Protein AF-A0A969L6M9-F1 (afdb_monomer_lite)

Secondary structure (DSSP, 8-state):
------TTS-HHHHHHHHHHHHHHHHHHHHHHHHHHHHHHHHHHHHHHHT-PPPS-SSSSS--------------THHHHHHHHHHHHHHHHHHHHHHHHHHHHHHHHHHHHHHHHHHHHHHHHHHT----TTHHHHHHHHHHHHHHHHHHHHHHHHHHHHHHHHHHHHHHHHHHHHHHHHHHHHHHHHHHHHHHHHHHHHHHHHHHHHHHHHHHHHHHHHHHHHHHHHHHHHHHHHHHHHHHHHHHHHHHHHHHHHHHHHHHHHHHHHHHHHHHHHHHHHHHHHHHHHHHHHHHHHHHHHHHHHHHHHHHHHHHHHHHHHHHHHHHHHHHHHHHHHHHHHHS----------

Foldseek 3Di:
DQDDDDPPDDPVVVVVNVVVVVVVVVVVVVVVVVVVVVVVVVVVVVVVVPDDDDPPPPPPPPDDDDDDDDDDDDDCVVVVVVVVVCVVVVVVVVVVVVVVVVVVVVVVVVVVVVVVVVVVVVCVVVVDPDDPCPVVVVVVVVVVVVVVVVVVVVVVVVVVVVVVVVVVVVVVVVVVVVVVVVVVVVVVVVVVVVVVVVVVVVVVVVVVVVVVVVVVVVVVVVVVVVVVVVVVVVVVVVVVVVVVVVVVVVVVVVVVVVVVVVVVVVVVVVVCVVVVVVVVVVVVVVVVVVVVVVVVVVVVVVVVVVVVVVVVVVVVVVVVVVVVVVVVVVVVVVVVVVVVVPVDDDDDDDDDD

Radius of gyration: 107.58 Å; chains: 1; bounding box: 180×66×330 Å

Structure (mmCIF, N/CA/C/O backbone):
data_AF-A0A969L6M9-F1
#
_entry.id   AF-A0A969L6M9-F1
#
loop_
_atom_site.group_PDB
_atom_site.id
_atom_site.type_symbol
_atom_site.label_atom_id
_atom_site.label_alt_id
_atom_site.label_comp_id
_atom_site.label_asym_id
_atom_site.label_entity_id
_atom_site.label_seq_id
_atom_site.pdbx_PDB_ins_code
_atom_site.Cartn_x
_atom_site.Cartn_y
_atom_site.Cartn_z
_atom_site.occupancy
_atom_site.B_iso_or_equiv
_atom_site.auth_seq_id
_atom_site.auth_comp_id
_atom_site.auth_asym_id
_atom_site.auth_atom_id
_atom_site.pdbx_PDB_model_num
ATOM 1 N N . MET A 1 1 ? -23.622 28.089 49.404 1.00 39.84 1 MET A N 1
ATOM 2 C CA . MET A 1 1 ? -24.946 28.155 48.738 1.00 39.84 1 MET A CA 1
ATOM 3 C C . MET A 1 1 ? -25.119 26.809 48.071 1.00 39.84 1 MET A C 1
ATOM 5 O O . MET A 1 1 ? -24.248 26.471 47.287 1.00 39.84 1 MET A O 1
ATOM 9 N N . THR A 1 2 ? -26.137 26.013 48.392 1.00 45.59 2 THR A N 1
ATOM 10 C CA . THR A 1 2 ? -26.256 24.662 47.821 1.00 45.59 2 THR A CA 1
ATOM 11 C C . THR A 1 2 ? -26.650 24.732 46.347 1.00 45.59 2 THR A C 1
ATOM 13 O O . THR A 1 2 ? -27.796 25.023 46.005 1.00 45.59 2 THR A O 1
ATOM 16 N N . ILE A 1 3 ? -25.678 24.491 45.463 1.00 56.78 3 ILE A N 1
ATOM 17 C CA . ILE A 1 3 ? -25.895 24.446 44.016 1.00 56.78 3 ILE A CA 1
ATOM 18 C C . ILE A 1 3 ? -26.730 23.201 43.699 1.00 56.78 3 ILE A C 1
ATOM 20 O O . ILE A 1 3 ? -26.293 22.071 43.911 1.00 56.78 3 ILE A O 1
ATOM 24 N N . GLN A 1 4 ? -27.942 23.407 43.184 1.00 58.22 4 GLN A N 1
ATOM 25 C CA . GLN A 1 4 ? -28.786 22.332 42.663 1.00 58.22 4 GLN A CA 1
ATOM 26 C C . GLN A 1 4 ? -28.095 21.718 41.435 1.00 58.22 4 GLN A C 1
ATOM 28 O O . GLN A 1 4 ? -27.926 22.378 40.405 1.00 58.22 4 GLN A O 1
ATOM 33 N N . ILE A 1 5 ? -27.661 20.461 41.548 1.00 59.56 5 ILE A N 1
ATOM 34 C CA . ILE A 1 5 ? -27.018 19.746 40.443 1.00 59.56 5 ILE A CA 1
ATOM 35 C C . ILE A 1 5 ? -28.098 19.372 39.425 1.00 59.56 5 ILE A C 1
ATOM 37 O O . ILE A 1 5 ? -28.987 18.576 39.717 1.00 59.56 5 ILE A O 1
ATOM 41 N N . SER A 1 6 ? -28.006 19.935 38.221 1.00 60.25 6 SER A N 1
ATOM 42 C CA . SER A 1 6 ? -28.876 19.593 37.094 1.00 60.25 6 SER A CA 1
ATOM 43 C C . SER A 1 6 ? -28.049 19.237 35.857 1.00 60.25 6 SER A C 1
ATOM 45 O O . SER A 1 6 ? -26.853 19.529 35.785 1.00 60.25 6 SER A O 1
ATOM 47 N N . SER A 1 7 ? -28.684 18.614 34.864 1.00 58.78 7 SER A N 1
ATOM 48 C CA . SER A 1 7 ? -28.037 18.116 33.642 1.00 58.78 7 SER A CA 1
ATOM 49 C C . SER A 1 7 ? -27.435 19.194 32.728 1.00 58.78 7 SER A C 1
ATOM 51 O O . SER A 1 7 ? -26.832 18.843 31.717 1.00 58.78 7 SER A O 1
ATOM 53 N N . SER A 1 8 ? -27.592 20.486 33.044 1.00 62.00 8 SER A N 1
ATOM 54 C CA . SER A 1 8 ? -26.959 21.597 32.317 1.00 62.00 8 SER A CA 1
ATOM 55 C C . SER A 1 8 ? -25.608 22.043 32.887 1.00 62.00 8 SER A C 1
ATOM 57 O O . SER A 1 8 ? -24.936 22.856 32.255 1.00 62.00 8 SER A O 1
ATOM 59 N N . ASN A 1 9 ? -25.216 21.568 34.073 1.00 73.00 9 ASN A N 1
ATOM 60 C CA . ASN A 1 9 ? -24.027 22.069 34.764 1.00 73.00 9 ASN A CA 1
ATOM 61 C C . ASN A 1 9 ? -22.746 21.502 34.127 1.00 73.00 9 ASN A C 1
ATOM 63 O O . ASN A 1 9 ? -22.665 20.325 33.765 1.00 73.00 9 ASN A O 1
ATOM 67 N N . THR A 1 10 ? -21.719 22.335 33.988 1.00 74.31 10 THR A N 1
ATOM 68 C CA . THR A 1 10 ? -20.441 21.939 33.392 1.00 74.31 10 THR A CA 1
ATOM 69 C C . THR A 1 10 ? -19.636 21.032 34.323 1.00 74.31 10 THR A C 1
ATOM 71 O O . THR A 1 10 ? -19.747 21.074 35.548 1.00 74.31 10 THR A O 1
ATOM 74 N N . LYS A 1 11 ? -18.742 20.218 33.744 1.00 74.62 11 LYS A N 1
ATOM 75 C CA . LYS A 1 11 ? -17.915 19.255 34.495 1.00 74.62 11 LYS A CA 1
ATOM 76 C C . LYS A 1 11 ? -17.079 19.898 35.618 1.00 74.62 11 LYS A C 1
ATOM 78 O O . LYS A 1 11 ? -16.752 19.207 36.575 1.00 74.62 11 LYS A O 1
ATOM 83 N N . LYS A 1 12 ? -16.738 21.190 35.514 1.00 76.31 12 LYS A N 1
ATOM 84 C CA . LYS A 1 12 ? -16.042 21.930 36.581 1.00 76.31 12 LYS A CA 1
ATOM 85 C C . LYS A 1 12 ? -16.955 22.193 37.779 1.00 76.31 12 LYS A C 1
ATOM 87 O O . LYS A 1 12 ? -16.590 21.836 38.888 1.00 76.31 12 LYS A O 1
ATOM 92 N N . GLU A 1 13 ? -18.160 22.704 37.538 1.00 73.88 13 GLU A N 1
ATOM 93 C CA . GLU A 1 13 ? -19.155 23.001 38.580 1.00 73.88 13 GLU A CA 1
ATOM 94 C C . GLU A 1 13 ? -19.590 21.730 39.332 1.00 73.88 13 GLU A C 1
ATOM 96 O O . GLU A 1 13 ? -19.805 21.763 40.539 1.00 73.88 13 GLU A O 1
ATOM 101 N N . ILE A 1 14 ? -19.659 20.583 38.641 1.00 76.31 14 ILE A N 1
ATOM 102 C CA . ILE A 1 14 ? -19.947 19.279 39.266 1.00 76.31 14 ILE A CA 1
ATOM 103 C C . ILE A 1 14 ? -18.798 18.820 40.183 1.00 76.31 14 ILE A C 1
ATOM 105 O O . ILE A 1 14 ? -19.060 18.261 41.246 1.00 76.31 14 ILE A O 1
ATOM 109 N N . LEU A 1 15 ? -17.537 19.054 39.798 1.00 77.88 15 LEU A N 1
ATOM 110 C CA . LEU A 1 15 ? -16.375 18.716 40.630 1.00 77.88 15 LEU A CA 1
ATOM 111 C C . LEU A 1 15 ? -16.252 19.654 41.837 1.00 77.88 15 LEU A C 1
ATOM 113 O O . LEU A 1 15 ? -16.042 19.183 42.947 1.00 77.88 15 LEU A O 1
ATOM 117 N N . GLU A 1 16 ? -16.469 20.957 41.654 1.00 82.25 16 GLU A N 1
ATOM 118 C CA . GLU A 1 16 ? -16.459 21.933 42.753 1.00 82.25 16 GLU A CA 1
ATOM 119 C C . GLU A 1 16 ? -17.571 21.645 43.780 1.00 82.25 16 GLU A C 1
ATOM 121 O O . GLU A 1 16 ? -17.316 21.679 44.985 1.00 82.25 16 GLU A O 1
ATOM 126 N N . ALA A 1 17 ? -18.771 21.259 43.326 1.00 78.94 17 ALA A N 1
ATOM 127 C CA . ALA A 1 17 ? -19.858 20.824 44.206 1.00 78.94 17 ALA A CA 1
ATOM 128 C C . ALA A 1 17 ? -19.560 19.492 44.926 1.00 78.94 17 ALA A C 1
ATOM 130 O O . ALA A 1 17 ? -19.973 19.309 46.072 1.00 78.94 17 ALA A O 1
ATOM 131 N N . PHE A 1 18 ? -18.832 18.567 44.288 1.00 78.88 18 PHE A N 1
ATOM 132 C CA . PHE A 1 18 ? -18.379 17.325 44.925 1.00 78.88 18 PHE A CA 1
ATOM 133 C C . PHE A 1 18 ? -17.336 17.604 46.020 1.00 78.88 18 PHE A C 1
ATOM 135 O O . PHE A 1 18 ? -17.478 17.107 47.136 1.00 78.88 18 PHE A O 1
ATOM 142 N N . ASP A 1 19 ? -16.352 18.462 45.743 1.00 84.19 19 ASP A N 1
ATOM 143 C CA . ASP A 1 19 ? -15.326 18.875 46.708 1.00 84.19 19 ASP A CA 1
ATOM 144 C C . ASP A 1 19 ? -15.918 19.659 47.899 1.00 84.19 19 ASP A C 1
ATOM 146 O O . ASP A 1 19 ? -15.385 19.601 49.012 1.00 84.19 19 ASP A O 1
ATOM 150 N N . GLU A 1 20 ? -17.000 20.423 47.694 1.00 85.3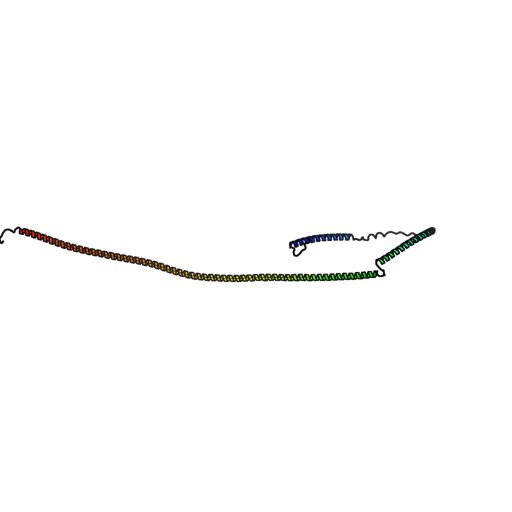8 20 GLU A N 1
ATOM 151 C CA . GLU A 1 20 ? -17.741 21.097 48.774 1.00 85.38 20 GLU A CA 1
ATOM 152 C C . GLU A 1 20 ? -18.532 20.083 49.623 1.00 85.38 20 GLU A C 1
ATOM 154 O O . GLU A 1 20 ? -18.426 20.104 50.853 1.00 85.38 20 GLU A O 1
ATOM 159 N N . LEU A 1 21 ? -19.223 19.126 48.988 1.00 82.81 21 LEU A N 1
ATOM 160 C CA . LEU A 1 21 ? -19.923 18.028 49.669 1.00 82.81 21 LEU A CA 1
ATOM 161 C C . LEU A 1 21 ? -18.982 17.112 50.462 1.00 82.81 21 LEU A C 1
ATOM 163 O O . LEU A 1 21 ? -19.351 16.659 51.547 1.00 82.81 21 LEU A O 1
ATOM 167 N N . GLU A 1 22 ? -17.773 16.837 49.966 1.00 85.00 22 GLU A N 1
ATOM 168 C CA . GLU A 1 22 ? -16.793 16.026 50.693 1.00 85.00 22 GLU A CA 1
ATOM 169 C C . GLU A 1 22 ? -16.310 16.749 51.961 1.00 85.00 22 GLU A C 1
ATOM 171 O O . GLU A 1 22 ? -16.276 16.151 53.042 1.00 85.00 22 GLU A O 1
ATOM 176 N N . LYS A 1 23 ? -16.026 18.057 51.871 1.00 87.44 23 LYS A N 1
ATOM 177 C CA . LYS A 1 23 ? -15.687 18.893 53.038 1.00 87.44 23 LYS A CA 1
ATOM 178 C C . LYS A 1 23 ? -16.834 18.944 54.046 1.00 87.44 23 LYS A C 1
ATOM 180 O O . LYS A 1 23 ? -16.590 18.813 55.247 1.00 87.44 23 LYS A O 1
ATOM 185 N N . GLU A 1 24 ? -18.077 19.084 53.587 1.00 85.94 24 GLU A N 1
ATOM 186 C CA . GLU A 1 24 ? -19.250 19.061 54.465 1.00 85.94 24 GLU A CA 1
ATOM 187 C C . GLU A 1 24 ? -19.418 17.694 55.150 1.00 85.94 24 GLU A C 1
ATOM 189 O O . GLU A 1 24 ? -19.632 17.640 56.363 1.00 85.94 24 GLU A O 1
ATOM 194 N N . ASN A 1 25 ? -19.204 16.584 54.435 1.00 85.44 25 ASN A N 1
ATOM 195 C CA . ASN A 1 25 ? -19.217 15.238 55.019 1.00 85.44 25 ASN A CA 1
ATOM 196 C C . ASN A 1 25 ? -18.134 15.052 56.094 1.00 85.44 25 ASN A C 1
ATOM 198 O O . ASN A 1 25 ? -18.406 14.503 57.163 1.00 85.44 25 ASN A O 1
ATOM 202 N N . GLN A 1 26 ? -16.913 15.539 55.855 1.00 87.00 26 GLN A N 1
ATOM 203 C CA . GLN A 1 26 ? -15.825 15.492 56.839 1.00 87.00 26 GLN A CA 1
ATOM 204 C C . GLN A 1 26 ? -16.151 16.337 58.090 1.00 87.00 26 GLN A C 1
ATOM 206 O O . GLN A 1 26 ? -15.925 15.895 59.225 1.00 87.00 26 GLN A O 1
ATOM 211 N N . LEU A 1 27 ? -16.758 17.516 57.914 1.00 88.19 27 LEU A N 1
ATOM 212 C CA . LEU A 1 27 ? -17.237 18.365 59.014 1.00 88.19 27 LEU A CA 1
ATOM 213 C C . LEU A 1 27 ? -18.411 17.737 59.786 1.00 88.19 27 LEU A C 1
ATOM 215 O O . LEU A 1 27 ? -18.471 17.845 61.011 1.00 88.19 27 LEU A O 1
ATOM 219 N N . LEU A 1 28 ? -19.334 17.051 59.113 1.00 85.50 28 LEU A N 1
ATOM 220 C CA . LEU A 1 28 ? -20.417 16.315 59.769 1.00 85.50 28 LEU A CA 1
ATOM 221 C C . LEU A 1 28 ? -19.879 15.111 60.550 1.00 85.50 28 LEU A C 1
ATOM 223 O O . LEU A 1 28 ? -20.243 14.928 61.709 1.00 85.50 28 LEU A O 1
ATOM 227 N N . LYS A 1 29 ? -18.948 14.342 59.976 1.00 87.62 29 LYS A N 1
ATOM 228 C CA . LYS A 1 29 ? -18.328 13.174 60.623 1.00 87.62 29 LYS A CA 1
ATOM 229 C C . LYS A 1 29 ? -17.572 13.546 61.902 1.00 87.62 29 LYS A C 1
ATOM 231 O O . LYS A 1 29 ? -17.684 12.848 62.908 1.00 87.62 29 LYS A O 1
ATOM 236 N N . THR A 1 30 ? -16.851 14.667 61.894 1.00 88.94 30 THR A N 1
ATOM 237 C CA . THR A 1 30 ? -16.159 15.189 63.089 1.00 88.94 30 THR A CA 1
ATOM 238 C C . THR A 1 30 ? -17.130 15.701 64.159 1.00 88.94 30 THR A C 1
ATOM 240 O O . THR A 1 30 ? -16.923 15.419 65.340 1.00 88.94 30 THR A O 1
ATOM 243 N N . LYS A 1 31 ? -18.230 16.367 63.775 1.00 88.31 31 LYS A N 1
ATOM 244 C CA . LYS A 1 31 ? -19.315 16.739 64.709 1.00 88.31 31 LYS A CA 1
ATOM 245 C C . LYS A 1 31 ? -19.994 15.514 65.331 1.00 88.31 31 LYS A C 1
ATOM 247 O O . LYS A 1 31 ? -20.249 15.514 66.533 1.00 88.31 31 LYS A O 1
ATOM 252 N N . LEU A 1 32 ? -20.241 14.464 64.546 1.00 83.69 32 LEU A N 1
ATOM 253 C CA . LEU A 1 32 ? -20.882 13.228 65.007 1.00 83.69 32 LEU A CA 1
ATOM 254 C C . LEU A 1 32 ? -19.998 12.505 66.041 1.00 83.69 32 LEU A C 1
ATOM 256 O O . LEU A 1 32 ? -20.461 12.204 67.137 1.00 83.69 32 LEU A O 1
ATOM 260 N N . GLN A 1 33 ? -18.693 12.377 65.775 1.00 85.56 33 GLN A N 1
ATOM 261 C CA . GLN A 1 33 ? -17.724 11.836 66.743 1.00 85.56 33 GLN A CA 1
ATOM 262 C C . GLN A 1 33 ? -17.596 12.675 68.027 1.00 85.56 33 GLN A C 1
ATOM 264 O O . GLN A 1 33 ? -17.318 12.133 69.101 1.00 85.56 33 GLN A O 1
ATOM 269 N N . ALA A 1 34 ? -17.770 13.999 67.947 1.00 85.25 34 ALA A N 1
ATOM 270 C CA . ALA A 1 34 ? -17.803 14.856 69.131 1.00 85.25 34 ALA A CA 1
ATOM 271 C C . ALA A 1 34 ? -19.070 14.607 69.970 1.00 85.25 34 ALA A C 1
ATOM 273 O O . ALA A 1 34 ? -18.968 14.459 71.189 1.00 85.25 34 ALA A O 1
ATOM 274 N N . ALA A 1 35 ? -20.231 14.480 69.319 1.00 81.69 35 ALA A N 1
ATOM 275 C CA . ALA A 1 35 ? -21.498 14.157 69.971 1.00 81.69 35 ALA A CA 1
ATOM 276 C C . ALA A 1 35 ? -21.479 12.760 70.621 1.00 81.69 35 ALA A C 1
ATOM 278 O O . ALA A 1 35 ? -21.863 12.628 71.779 1.00 81.69 35 ALA A O 1
ATOM 279 N N . GLU A 1 36 ? -20.948 11.736 69.944 1.00 82.69 36 GLU A N 1
ATOM 280 C CA . GLU A 1 36 ? -20.776 10.383 70.504 1.00 82.69 36 GLU A CA 1
ATOM 281 C C . GLU A 1 36 ? -19.925 10.392 71.782 1.00 82.69 36 GLU A C 1
ATOM 283 O O . GLU A 1 36 ? -20.312 9.804 72.793 1.00 82.69 36 GLU A O 1
ATOM 288 N N . LYS A 1 37 ? -18.797 11.118 71.784 1.00 84.31 37 LYS A N 1
ATOM 289 C CA . LYS A 1 37 ? -17.957 11.285 72.984 1.00 84.31 37 LYS A CA 1
ATOM 290 C C . LYS A 1 37 ? -18.678 12.025 74.111 1.00 84.31 37 LYS A C 1
ATOM 292 O O . LYS A 1 37 ? -18.405 11.762 75.280 1.00 84.31 37 LYS A O 1
ATOM 297 N N . GLN A 1 38 ? -19.582 12.945 73.783 1.00 82.38 38 GLN A N 1
ATOM 298 C CA . GLN A 1 38 ? -20.375 13.683 74.765 1.00 82.38 38 GLN A CA 1
ATOM 299 C C . GLN A 1 38 ? -21.481 12.801 75.369 1.00 82.38 38 GLN A C 1
ATOM 301 O O . GLN A 1 38 ? -21.641 12.782 76.587 1.00 82.38 38 GLN A O 1
ATOM 306 N N . VAL A 1 39 ? -22.155 11.983 74.553 1.00 81.19 39 VAL A N 1
ATOM 307 C CA . VAL A 1 39 ? -23.118 10.966 75.012 1.00 81.19 39 VAL A CA 1
ATOM 308 C C . VAL A 1 39 ? -22.439 9.909 75.887 1.00 81.19 39 VAL A C 1
ATOM 310 O O . VAL A 1 39 ? -22.973 9.564 76.937 1.00 81.19 39 VAL A O 1
ATOM 313 N N . GLN A 1 40 ? -21.240 9.439 75.525 1.00 79.44 40 GLN A N 1
ATOM 314 C CA . GLN A 1 40 ? -20.480 8.492 76.354 1.00 79.44 40 GLN A CA 1
ATOM 315 C C . GLN A 1 40 ? -20.107 9.081 77.724 1.00 79.44 40 GLN A C 1
ATOM 317 O O . GLN A 1 40 ? -20.245 8.387 78.730 1.00 79.44 40 GLN A O 1
ATOM 322 N N . LYS A 1 41 ? -19.708 10.361 77.790 1.00 81.50 41 LYS A N 1
ATOM 323 C CA . LYS A 1 41 ? -19.458 11.056 79.068 1.00 81.50 41 LYS A CA 1
ATOM 324 C C . LYS A 1 41 ? -20.712 11.129 79.940 1.00 81.50 41 LYS A C 1
ATOM 326 O O . LYS A 1 41 ? -20.669 10.715 81.097 1.00 81.50 41 LYS A O 1
ATOM 331 N N . LEU A 1 42 ? -21.839 11.550 79.364 1.00 76.56 42 LEU A N 1
ATOM 332 C CA . LEU A 1 42 ? -23.121 11.605 80.072 1.00 76.56 42 LEU A CA 1
ATOM 333 C C . LEU A 1 42 ? -23.578 10.211 80.543 1.00 76.56 42 LEU A C 1
ATOM 335 O O . LEU A 1 42 ? -24.095 10.079 81.647 1.00 76.56 42 LEU A O 1
ATOM 339 N N . GLN A 1 43 ? -23.327 9.149 79.769 1.00 72.88 43 GLN A N 1
ATOM 340 C CA . GLN A 1 43 ? -23.586 7.766 80.194 1.00 72.88 43 GLN A CA 1
ATOM 341 C C . GLN A 1 43 ? -22.672 7.301 81.339 1.00 72.88 43 GLN A C 1
ATOM 343 O O . GLN A 1 43 ? -23.117 6.524 82.186 1.00 72.88 43 GLN A O 1
ATOM 348 N N . THR A 1 44 ? -21.412 7.751 81.398 1.00 71.94 44 THR A N 1
ATOM 349 C CA . THR A 1 44 ? -20.535 7.466 82.548 1.00 71.94 44 THR A CA 1
ATOM 350 C C . THR A 1 44 ? -20.942 8.240 83.802 1.00 71.94 44 THR A C 1
ATOM 352 O O . THR A 1 44 ? -20.909 7.669 84.889 1.00 71.94 44 THR A O 1
ATOM 355 N N . GLU A 1 45 ? -21.403 9.483 83.658 1.00 72.69 45 GLU A N 1
ATOM 356 C CA . GLU A 1 45 ? -21.921 10.299 84.764 1.00 72.69 45 GLU A CA 1
ATOM 357 C C . GLU A 1 45 ? -23.243 9.725 85.311 1.00 72.69 45 GLU A C 1
ATOM 359 O O . GLU A 1 45 ? -23.384 9.557 86.523 1.00 72.69 45 GLU A O 1
ATOM 364 N N . LEU A 1 46 ? -24.169 9.291 84.440 1.00 63.94 46 LEU A N 1
ATOM 365 C CA . LEU A 1 46 ? -25.420 8.643 84.867 1.00 63.94 46 LEU A CA 1
ATOM 366 C C . LEU A 1 46 ? -25.172 7.350 85.662 1.00 63.94 46 LEU A C 1
ATOM 368 O O . LEU A 1 46 ? -25.864 7.085 86.643 1.00 63.94 46 LEU A O 1
ATOM 372 N N . LYS A 1 47 ? -24.162 6.559 85.271 1.00 63.72 47 LYS A N 1
ATOM 373 C CA . LYS A 1 47 ? -23.775 5.327 85.982 1.00 63.72 47 LYS A CA 1
ATOM 374 C C . LYS A 1 47 ? -23.142 5.585 87.351 1.00 63.72 47 LYS A C 1
ATOM 376 O O . LYS A 1 47 ? -23.209 4.705 88.203 1.00 63.72 47 LYS A O 1
ATOM 381 N N . GLN A 1 48 ? -22.555 6.761 87.578 1.00 59.59 48 GLN A N 1
ATOM 382 C CA . GLN A 1 48 ? -22.061 7.166 88.900 1.00 59.59 48 GLN A CA 1
ATOM 383 C C . GLN A 1 48 ? -23.178 7.747 89.784 1.00 59.59 48 GLN A C 1
ATOM 385 O O . GLN A 1 48 ? -23.126 7.595 91.000 1.00 59.59 48 GLN A O 1
ATOM 390 N N . ALA A 1 49 ? -24.223 8.333 89.190 1.00 56.78 49 ALA A N 1
ATOM 391 C CA . ALA A 1 49 ? -25.389 8.855 89.909 1.00 56.78 49 ALA A CA 1
ATOM 392 C C . ALA A 1 49 ? -26.457 7.793 90.271 1.00 56.78 49 ALA A C 1
ATOM 394 O O . ALA A 1 49 ? -27.407 8.107 90.984 1.00 56.78 49 ALA A O 1
ATOM 395 N N . GLN A 1 50 ? -26.325 6.549 89.791 1.00 48.25 50 GLN A N 1
ATOM 396 C CA . GLN A 1 50 ? -27.291 5.455 90.001 1.00 48.25 50 GLN A CA 1
ATOM 397 C C . GLN A 1 50 ? -26.739 4.288 90.845 1.00 48.25 50 GLN A C 1
ATOM 399 O O . GLN A 1 50 ? -27.088 3.130 90.618 1.00 48.25 50 GLN A O 1
ATOM 404 N N . GLN A 1 51 ? -25.907 4.575 91.851 1.00 47.72 51 GLN A N 1
ATOM 405 C CA . GLN A 1 51 ? -25.661 3.624 92.942 1.00 47.72 51 GLN A CA 1
ATOM 406 C C . GLN A 1 51 ? -26.653 3.875 94.094 1.00 47.72 51 GLN A C 1
ATOM 408 O O . GLN A 1 51 ? -26.590 4.936 94.717 1.00 47.72 51 GLN A O 1
ATOM 413 N N . PRO A 1 52 ? -27.574 2.938 94.401 1.00 50.09 52 PRO A N 1
ATOM 414 C CA . PRO A 1 52 ? -28.393 3.029 95.605 1.00 50.09 52 PRO A CA 1
ATOM 415 C C . PRO A 1 52 ? -27.533 2.767 96.858 1.00 50.09 52 PRO A C 1
ATOM 417 O O . PRO A 1 52 ? -26.622 1.936 96.801 1.00 50.09 52 PRO A O 1
ATOM 420 N N . PRO A 1 53 ? -27.815 3.419 98.002 1.00 42.78 53 PRO A N 1
ATOM 421 C CA . PRO A 1 53 ? -27.112 3.140 99.249 1.00 42.78 53 PRO A CA 1
ATOM 422 C C . PRO A 1 53 ? -27.423 1.715 99.730 1.00 42.78 53 PRO A C 1
ATOM 424 O O . PRO A 1 53 ? -28.576 1.370 99.991 1.00 42.78 53 PRO A O 1
ATOM 427 N N . THR A 1 54 ? -26.392 0.878 99.846 1.00 41.78 54 THR A N 1
ATOM 428 C CA . THR A 1 54 ? -26.508 -0.496 100.349 1.00 41.78 54 THR A CA 1
ATOM 429 C C . THR A 1 54 ? -26.754 -0.545 101.858 1.00 41.78 54 THR A C 1
ATOM 431 O O . THR A 1 54 ? -26.309 0.310 102.623 1.00 41.78 54 THR A O 1
ATOM 434 N N . ALA A 1 55 ? -27.491 -1.569 102.288 1.00 46.56 55 ALA A N 1
ATOM 435 C CA . ALA A 1 55 ? -28.036 -1.692 103.636 1.00 46.56 55 ALA A CA 1
ATOM 436 C C . ALA A 1 55 ? -27.004 -2.160 104.686 1.00 46.56 55 ALA A C 1
ATOM 438 O O . ALA A 1 55 ? -27.082 -3.280 105.179 1.00 46.56 55 ALA A O 1
ATOM 439 N N . GLU A 1 56 ? -26.084 -1.276 105.079 1.00 49.25 56 GLU A N 1
ATOM 440 C CA . GLU A 1 56 ? -25.145 -1.490 106.204 1.00 49.25 56 GLU A CA 1
ATOM 441 C C . GLU A 1 56 ? -25.361 -0.505 107.376 1.00 49.25 56 GLU A C 1
ATOM 443 O O . GLU A 1 56 ? -24.522 -0.371 108.260 1.00 49.25 56 GLU A O 1
ATOM 448 N N . ALA A 1 57 ? -26.520 0.168 107.426 1.00 40.94 57 ALA A N 1
ATOM 449 C CA . ALA A 1 57 ? -26.851 1.183 108.441 1.00 40.94 57 ALA A CA 1
ATOM 450 C C . ALA A 1 57 ? -28.008 0.805 109.398 1.00 40.94 57 ALA A C 1
ATOM 452 O O . ALA A 1 57 ? -28.466 1.648 110.166 1.00 40.94 57 ALA A O 1
ATOM 453 N N . LEU A 1 58 ? -28.500 -0.442 109.365 1.00 41.78 58 LEU A N 1
ATOM 454 C CA . LEU A 1 58 ? -29.648 -0.904 110.176 1.00 41.78 58 LEU A CA 1
ATOM 455 C C . LEU A 1 58 ? -29.372 -2.156 111.035 1.00 41.78 58 LEU A C 1
ATOM 457 O O . LEU A 1 58 ? -30.287 -2.678 111.662 1.00 41.78 58 LEU A O 1
ATOM 461 N N . ALA A 1 59 ? -28.116 -2.607 111.117 1.00 39.34 59 ALA A N 1
ATOM 462 C CA . ALA A 1 59 ? -27.702 -3.783 111.897 1.00 39.34 59 ALA A CA 1
ATOM 463 C C . ALA A 1 59 ? -26.862 -3.442 113.153 1.00 39.34 59 ALA A C 1
ATOM 465 O O . ALA A 1 59 ? -26.213 -4.315 113.717 1.00 39.34 59 ALA A O 1
ATOM 466 N N . ALA A 1 60 ? -26.855 -2.175 113.590 1.00 42.12 60 ALA A N 1
ATOM 467 C CA . ALA A 1 60 ? -25.966 -1.664 114.646 1.00 42.12 60 ALA A CA 1
ATOM 468 C C . ALA A 1 60 ? -26.706 -1.022 115.845 1.00 42.12 60 ALA A C 1
ATOM 470 O O . ALA A 1 60 ? -26.158 -0.147 116.511 1.00 42.12 60 ALA A O 1
ATOM 471 N N . LEU A 1 61 ? -27.965 -1.409 116.103 1.00 41.88 61 LEU A N 1
ATOM 472 C CA . LEU A 1 61 ? -28.833 -0.768 117.112 1.00 41.88 61 LEU A CA 1
ATOM 473 C C . LEU A 1 61 ? -29.657 -1.739 117.990 1.00 41.88 61 LEU A C 1
ATOM 475 O O . LEU A 1 61 ? -30.591 -1.301 118.657 1.00 41.88 61 LEU A O 1
ATOM 479 N N . SER A 1 62 ? -29.340 -3.040 118.019 1.00 37.00 62 SER A N 1
ATOM 480 C CA . SER A 1 62 ? -30.165 -4.050 118.716 1.00 37.00 62 SER A CA 1
ATOM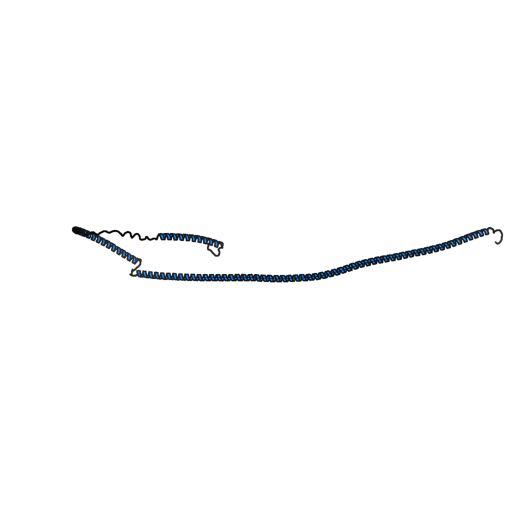 481 C C . SER A 1 62 ? -29.421 -4.979 119.686 1.00 37.00 62 SER A C 1
ATOM 483 O O . SER A 1 62 ? -29.839 -6.119 119.865 1.00 37.00 62 SER A O 1
ATOM 485 N N . GLU A 1 63 ? -28.372 -4.500 120.359 1.00 35.81 63 GLU A N 1
ATOM 486 C CA . GLU A 1 63 ? -27.856 -5.133 121.585 1.00 35.81 63 GLU A CA 1
ATOM 487 C C . GLU A 1 63 ? -27.746 -4.092 122.708 1.00 35.81 63 GLU A C 1
ATOM 489 O O . GLU A 1 63 ? -26.757 -3.377 122.846 1.00 35.81 63 GLU A O 1
ATOM 494 N N . GLY A 1 64 ? -28.814 -3.991 123.504 1.00 35.03 64 GLY A N 1
ATOM 495 C CA . GLY A 1 64 ? -28.895 -3.161 124.703 1.00 35.03 64 GLY A CA 1
ATOM 496 C C . GLY A 1 64 ? -29.473 -3.981 125.853 1.00 35.03 64 GLY A C 1
ATOM 497 O O . GLY A 1 64 ? -30.602 -4.462 125.770 1.00 35.03 64 GLY A O 1
ATOM 498 N N . GLN A 1 65 ? -28.678 -4.174 126.904 1.00 34.53 65 GLN A N 1
ATOM 499 C CA . GLN A 1 65 ? -29.003 -5.035 128.044 1.00 34.53 65 GLN A CA 1
ATOM 500 C C . GLN A 1 65 ? -30.222 -4.511 128.823 1.00 34.53 65 GLN A C 1
ATOM 502 O O . GLN A 1 65 ? -30.372 -3.304 129.015 1.00 34.53 65 GLN A O 1
ATOM 507 N N . ARG A 1 66 ? -31.066 -5.420 129.327 1.00 31.94 66 ARG A N 1
ATOM 508 C CA . ARG A 1 66 ? -32.232 -5.088 130.160 1.00 31.94 66 ARG A CA 1
ATOM 509 C C . ARG A 1 66 ? -32.152 -5.850 131.493 1.00 31.94 66 ARG A C 1
ATOM 511 O O . ARG A 1 66 ? -32.259 -7.073 131.452 1.00 31.94 66 ARG A O 1
ATOM 518 N N . PRO A 1 67 ? -31.931 -5.171 132.634 1.00 41.62 67 PRO A N 1
ATOM 519 C CA . PRO A 1 67 ? -31.816 -5.831 133.931 1.00 41.62 67 PRO A CA 1
ATOM 520 C C . PRO A 1 67 ? -33.159 -5.949 134.674 1.00 41.62 67 PRO A C 1
ATOM 522 O O . PRO A 1 67 ? -33.935 -4.997 134.715 1.00 41.62 67 PRO A O 1
ATOM 525 N N . ASP A 1 68 ? -33.344 -7.138 135.248 1.00 33.38 68 ASP A N 1
ATOM 526 C CA . ASP A 1 68 ? -33.872 -7.504 136.573 1.00 33.38 68 ASP A CA 1
ATOM 527 C C . ASP A 1 68 ? -35.224 -6.997 137.125 1.00 33.38 68 ASP A C 1
ATOM 529 O O . ASP A 1 68 ? -35.570 -5.816 137.136 1.00 33.38 68 ASP A O 1
ATOM 533 N N . ASP A 1 69 ? -35.941 -7.970 137.700 1.00 39.34 69 ASP A N 1
ATOM 534 C CA . ASP A 1 69 ? -37.153 -7.851 138.516 1.00 39.34 69 ASP A CA 1
ATOM 535 C C . ASP A 1 69 ? -36.935 -7.102 139.845 1.00 39.34 69 ASP A C 1
ATOM 537 O O . ASP A 1 69 ? -35.875 -7.215 140.460 1.00 39.34 69 ASP A O 1
ATOM 541 N N . LEU A 1 70 ? -37.992 -6.469 140.381 1.00 38.16 70 LEU A N 1
ATOM 542 C CA . LEU A 1 70 ? -38.130 -6.165 141.818 1.00 38.16 70 LEU A CA 1
ATOM 543 C C . LEU A 1 70 ? -39.614 -6.218 142.294 1.00 38.16 70 LEU A C 1
ATOM 545 O O . LEU A 1 70 ? -40.520 -6.098 141.467 1.00 38.16 70 LEU A O 1
ATOM 549 N N . PRO A 1 71 ? -39.878 -6.456 143.603 1.00 47.53 71 PRO A N 1
ATOM 550 C CA . PRO A 1 71 ? -41.107 -7.105 144.107 1.00 47.53 71 PRO A CA 1
ATOM 551 C C . PRO A 1 71 ? -42.162 -6.142 144.743 1.00 47.53 71 PRO A C 1
ATOM 553 O O . PRO A 1 71 ? -41.933 -4.933 144.773 1.00 47.53 71 PRO A O 1
ATOM 556 N N . PRO A 1 72 ? -43.341 -6.634 145.215 1.00 47.06 72 PRO A N 1
ATOM 557 C CA . PRO A 1 72 ? -44.532 -5.799 145.471 1.00 47.06 72 PRO A CA 1
ATOM 558 C C . PRO A 1 72 ? -44.667 -5.182 146.888 1.00 47.06 72 PRO A C 1
ATOM 560 O O . PRO A 1 72 ? -43.816 -5.353 147.756 1.00 47.06 72 PRO A O 1
ATOM 563 N N . VAL A 1 73 ? -45.759 -4.424 147.083 1.00 46.78 73 VAL A N 1
ATOM 564 C CA . VAL A 1 73 ? -45.934 -3.308 148.044 1.00 46.78 73 VAL A CA 1
ATOM 565 C C . VAL A 1 73 ? -46.968 -3.594 149.152 1.00 46.78 73 VAL A C 1
ATOM 567 O O . VAL A 1 73 ? -47.983 -4.234 148.888 1.00 46.78 73 VAL A O 1
ATOM 570 N N . GLU A 1 74 ? -46.794 -2.995 150.339 1.00 46.81 74 GLU A N 1
ATOM 571 C CA . GLU A 1 74 ? -47.845 -2.814 151.363 1.00 46.81 74 GLU A CA 1
ATOM 572 C C . GLU A 1 74 ? -47.980 -1.332 151.787 1.00 46.81 74 GLU A C 1
ATOM 574 O O . GLU A 1 74 ? -46.968 -0.670 151.994 1.00 46.81 74 GLU A O 1
ATOM 579 N N . HIS A 1 75 ? -49.220 -0.821 151.914 1.00 56.53 75 HIS A N 1
ATOM 580 C CA . HIS A 1 75 ? -49.740 0.036 153.012 1.00 56.53 75 HIS A CA 1
ATOM 581 C C . HIS A 1 75 ? -51.086 0.710 152.648 1.00 56.53 75 HIS A C 1
ATOM 583 O O . HIS A 1 75 ? -51.239 1.349 151.607 1.00 56.53 75 HIS A O 1
ATOM 589 N N . LEU A 1 76 ? -52.075 0.589 153.543 1.00 55.28 76 LEU A N 1
ATOM 590 C CA . LEU A 1 76 ? -53.495 0.862 153.269 1.00 55.28 76 LEU A CA 1
ATOM 591 C C . LEU A 1 76 ? -53.877 2.357 153.206 1.00 55.28 76 LEU A C 1
ATOM 593 O O . LEU A 1 76 ? -54.784 2.721 152.463 1.00 55.28 76 LEU A O 1
ATOM 597 N N . ASP A 1 77 ? -53.183 3.246 153.922 1.00 58.44 77 ASP A N 1
ATOM 598 C CA . ASP A 1 77 ? -53.544 4.677 153.965 1.00 58.44 77 ASP A CA 1
ATOM 599 C C . ASP A 1 77 ? -53.286 5.406 152.636 1.00 58.44 77 ASP A C 1
ATOM 601 O O . ASP A 1 77 ? -54.002 6.347 152.276 1.00 58.44 77 ASP A O 1
ATOM 605 N N . GLN A 1 78 ? -52.325 4.917 151.841 1.00 58.78 78 GLN A N 1
ATOM 606 C CA . GLN A 1 78 ? -52.152 5.370 150.460 1.00 58.78 78 GLN A CA 1
ATOM 607 C C . GLN A 1 78 ? -53.381 5.038 149.605 1.00 58.78 78 GLN A C 1
ATOM 609 O O . GLN A 1 78 ? -53.720 5.817 148.717 1.00 58.78 78 GLN A O 1
ATOM 614 N N . VAL A 1 79 ? -54.093 3.939 149.883 1.00 60.16 79 VAL A N 1
ATOM 615 C CA . VAL A 1 79 ? -55.296 3.540 149.132 1.00 60.16 79 VAL A CA 1
ATOM 616 C C . VAL A 1 79 ? -56.427 4.549 149.337 1.00 60.16 79 VAL A C 1
ATOM 618 O O . VAL A 1 79 ? -57.100 4.906 148.379 1.00 60.16 79 VAL A O 1
ATOM 621 N N . ILE A 1 80 ? -56.604 5.093 150.545 1.00 64.31 80 ILE A N 1
ATOM 622 C CA . ILE A 1 80 ? -57.676 6.067 150.824 1.00 64.31 80 ILE A CA 1
ATOM 623 C C . ILE A 1 80 ? -57.352 7.443 150.218 1.00 64.31 80 ILE A C 1
ATOM 625 O O . ILE A 1 80 ? -58.215 8.060 149.587 1.00 64.31 80 ILE A O 1
ATOM 629 N N . PHE A 1 81 ? -56.105 7.913 150.344 1.00 65.94 81 PHE A N 1
ATOM 630 C CA . PHE A 1 81 ? -55.690 9.174 149.718 1.00 65.94 81 PHE A CA 1
ATOM 631 C C . PHE A 1 81 ? -55.709 9.084 148.185 1.00 65.94 81 PHE A C 1
ATOM 633 O O . PHE A 1 81 ? -56.203 9.998 147.521 1.00 65.94 81 PHE A O 1
ATOM 640 N N . THR A 1 82 ? -55.241 7.966 147.614 1.00 61.44 82 THR A N 1
ATOM 641 C CA . THR A 1 82 ? -55.370 7.722 146.171 1.00 61.44 82 THR A CA 1
ATOM 642 C C . THR A 1 82 ? -56.830 7.634 145.755 1.00 61.44 82 THR A C 1
ATOM 644 O O . THR A 1 82 ? -57.148 8.213 144.729 1.00 61.44 82 THR A O 1
ATOM 647 N N . PHE A 1 83 ? -57.745 7.053 146.540 1.00 66.44 83 PHE A N 1
ATOM 648 C CA . PHE A 1 83 ? -59.169 7.014 146.181 1.00 66.44 83 PHE A CA 1
ATOM 649 C C . PHE A 1 83 ? -59.793 8.413 146.046 1.00 66.44 83 PHE A C 1
ATOM 651 O O . PHE A 1 83 ? -60.494 8.671 145.073 1.00 66.44 83 PHE A O 1
ATOM 658 N N . GLN A 1 84 ? -59.493 9.357 146.948 1.00 66.88 84 GLN A N 1
ATOM 659 C CA . GLN A 1 84 ? -59.994 10.740 146.839 1.00 66.88 84 GLN A CA 1
ATOM 660 C C . GLN A 1 84 ? -59.299 11.556 145.733 1.00 66.88 84 GLN A C 1
ATOM 662 O O . GLN A 1 84 ? -59.935 12.389 145.079 1.00 66.88 84 GLN A O 1
ATOM 667 N N . MET A 1 85 ? -58.006 11.310 145.489 1.00 65.50 85 MET A N 1
ATOM 668 C CA . MET A 1 85 ? -57.295 11.830 144.311 1.00 65.50 85 MET A CA 1
ATOM 669 C C . MET A 1 85 ? -57.896 11.283 143.012 1.00 65.50 85 MET A C 1
ATOM 671 O O . MET A 1 85 ? -58.076 12.038 142.059 1.00 65.50 85 MET A O 1
ATOM 675 N N . ILE A 1 86 ? -58.249 9.996 142.987 1.00 66.31 86 ILE A N 1
ATOM 676 C CA . ILE A 1 86 ? -58.906 9.324 141.869 1.00 66.31 86 ILE A CA 1
ATOM 677 C C . ILE A 1 86 ? -60.310 9.884 141.690 1.00 66.31 86 ILE A C 1
ATOM 679 O O . ILE A 1 86 ? -60.639 10.214 140.571 1.00 66.31 86 ILE A O 1
ATOM 683 N N . GLU A 1 87 ? -61.125 10.092 142.722 1.00 67.88 87 GLU A N 1
ATOM 684 C CA . GLU A 1 87 ? -62.493 10.603 142.543 1.00 67.88 87 GLU A CA 1
ATOM 685 C C . GLU A 1 87 ? -62.516 12.024 141.940 1.00 67.88 87 GLU A C 1
ATOM 687 O O . GLU A 1 87 ? -63.256 12.305 140.989 1.00 67.88 87 GLU A O 1
ATOM 692 N N . LYS A 1 88 ? -61.630 12.916 142.410 1.00 70.56 88 LYS A N 1
ATOM 693 C CA . LYS A 1 88 ? -61.462 14.264 141.833 1.00 70.56 88 LYS A CA 1
ATOM 694 C C . LYS A 1 88 ? -60.791 14.230 140.458 1.00 70.56 88 LYS A C 1
ATOM 696 O O . LYS A 1 88 ? -61.219 14.943 139.550 1.00 70.56 88 LYS A O 1
ATOM 701 N N . GLY A 1 89 ? -59.770 13.392 140.291 1.00 68.94 89 GLY A N 1
ATOM 702 C CA . GLY A 1 89 ? -59.066 13.180 139.027 1.00 68.94 89 GLY A CA 1
ATOM 703 C C . GLY A 1 89 ? -59.963 12.569 137.951 1.00 68.94 89 GLY A C 1
ATOM 704 O O . GLY A 1 89 ? -59.911 13.003 136.809 1.00 68.94 89 GLY A O 1
ATOM 705 N N . LEU A 1 90 ? -60.846 11.645 138.328 1.00 66.88 90 LEU A N 1
ATOM 706 C CA . LEU A 1 90 ? -61.858 11.000 137.497 1.00 66.88 90 LEU A CA 1
ATOM 707 C C . LEU A 1 90 ? -62.957 11.997 137.137 1.00 66.88 90 LEU A C 1
ATOM 709 O O . LEU A 1 90 ? -63.311 12.086 135.973 1.00 66.88 90 LEU A O 1
ATOM 713 N N . SER A 1 91 ? -63.442 12.813 138.078 1.00 68.94 91 SER A N 1
ATOM 714 C CA . SER A 1 91 ? -64.421 13.875 137.781 1.00 68.94 91 SER A CA 1
ATOM 715 C C . SER A 1 91 ? -63.875 14.900 136.776 1.00 68.94 91 SER A C 1
ATOM 717 O O . SER A 1 91 ? -64.570 15.308 135.838 1.00 68.94 91 SER A O 1
ATOM 719 N N . LYS A 1 92 ? -62.599 15.283 136.927 1.00 74.44 92 LYS A N 1
ATOM 720 C CA . LYS A 1 92 ? -61.908 16.150 135.967 1.00 74.44 92 LYS A CA 1
ATOM 721 C C . LYS A 1 92 ? -61.663 15.439 134.633 1.00 74.44 92 LYS A C 1
ATOM 723 O O . LYS A 1 92 ? -61.967 16.009 133.592 1.00 74.44 92 LYS A O 1
ATOM 728 N N . ALA A 1 93 ? -61.189 14.194 134.651 1.00 69.19 93 ALA A N 1
ATOM 729 C CA . ALA A 1 93 ? -60.937 13.402 133.450 1.00 69.19 93 ALA A CA 1
ATOM 730 C C . ALA A 1 93 ? -62.224 13.093 132.675 1.00 69.19 93 ALA A C 1
ATOM 732 O O . ALA A 1 93 ? -62.208 13.170 131.458 1.00 69.19 93 ALA A O 1
ATOM 733 N N . ILE A 1 94 ? -63.350 12.823 133.341 1.00 73.75 94 ILE A N 1
ATOM 734 C CA . ILE A 1 94 ? -64.672 12.661 132.717 1.00 73.75 94 ILE A CA 1
ATOM 735 C C . ILE A 1 94 ? -65.104 13.968 132.046 1.00 73.75 94 ILE A C 1
ATOM 737 O O . ILE A 1 94 ? -65.633 13.929 130.939 1.00 73.75 94 ILE A O 1
ATOM 741 N N . SER A 1 95 ? -64.841 15.122 132.666 1.00 74.94 95 SER A N 1
ATOM 742 C CA . SER A 1 95 ? -65.157 16.426 132.068 1.00 74.94 95 SER A CA 1
ATOM 743 C C . SER A 1 95 ? -64.267 16.721 130.852 1.00 74.94 95 SER A C 1
ATOM 745 O O . SER A 1 95 ? -64.784 17.038 129.785 1.00 74.94 95 SER A O 1
ATOM 747 N N . GLU A 1 96 ? -62.948 16.521 130.965 1.00 77.44 96 GLU A N 1
ATOM 748 C CA . GLU A 1 96 ? -61.994 16.665 129.852 1.00 77.44 96 GLU A CA 1
ATOM 749 C C . GLU A 1 96 ? -62.248 15.644 128.726 1.00 77.44 96 GLU A C 1
ATOM 751 O O . GLU A 1 96 ? -62.081 15.969 127.552 1.00 77.44 96 GLU A O 1
ATOM 756 N N . VAL A 1 97 ? -62.670 14.415 129.048 1.00 72.38 97 VAL A N 1
ATOM 757 C CA . VAL A 1 97 ? -63.070 13.390 128.069 1.00 72.38 97 VAL A CA 1
ATOM 758 C C . VAL A 1 97 ? -64.399 13.755 127.418 1.00 72.38 97 VAL A C 1
ATOM 760 O O . VAL A 1 97 ? -64.512 13.596 126.212 1.00 72.38 97 VAL A O 1
ATOM 763 N N . SER A 1 98 ? -65.375 14.292 128.153 1.00 76.56 98 SER A N 1
ATOM 764 C CA . SER A 1 98 ? -66.646 14.763 127.585 1.00 76.56 98 SER A CA 1
ATOM 765 C C . SER A 1 98 ? -66.433 15.939 126.624 1.00 76.56 98 SER A C 1
ATOM 767 O O . SER A 1 98 ? -66.961 15.937 125.513 1.00 76.56 98 SER A O 1
ATOM 769 N N . GLU A 1 99 ? -65.577 16.899 126.984 1.00 80.12 99 GLU A N 1
ATOM 770 C CA . GLU A 1 99 ? -65.211 18.025 126.117 1.00 80.12 99 GLU A CA 1
ATOM 771 C C . GLU A 1 99 ? -64.399 17.567 124.890 1.00 80.12 99 GLU A C 1
ATOM 773 O O . GLU A 1 99 ? -64.667 17.998 123.763 1.00 80.12 99 GLU A O 1
ATOM 778 N N . LYS A 1 100 ? -63.468 16.615 125.060 1.00 78.00 100 LYS A N 1
ATOM 779 C CA . LYS A 1 100 ? -62.765 15.958 123.942 1.00 78.00 100 LYS A CA 1
ATOM 780 C C . LYS A 1 100 ? -63.709 15.151 123.052 1.00 78.00 100 LYS A C 1
ATOM 782 O O . LYS A 1 100 ? -63.568 15.208 121.838 1.00 78.00 100 LYS A O 1
ATOM 787 N N . LEU A 1 101 ? -64.701 14.463 123.612 1.00 78.06 101 LEU A N 1
ATOM 788 C CA . LEU A 1 101 ? -65.693 13.706 122.851 1.00 78.06 101 LEU A CA 1
ATOM 789 C C . LEU A 1 101 ? -66.622 14.648 122.077 1.00 78.06 101 LEU A C 1
ATOM 791 O O . LEU A 1 101 ? -66.912 14.391 120.916 1.00 78.06 101 LEU A O 1
ATOM 795 N N . GLN A 1 102 ? -67.039 15.774 122.664 1.00 78.75 102 GLN A N 1
ATOM 796 C CA . GLN A 1 102 ? -67.840 16.788 121.971 1.00 78.75 102 GLN A CA 1
ATOM 797 C C . GLN A 1 102 ? -67.054 17.514 120.873 1.00 78.75 102 GLN A C 1
ATOM 799 O O . GLN A 1 102 ? -67.603 17.784 119.804 1.00 78.75 102 GLN A O 1
ATOM 804 N N . THR A 1 103 ? -65.777 17.829 121.099 1.00 82.31 103 THR A N 1
ATOM 805 C CA . THR A 1 103 ? -64.919 18.434 120.066 1.00 82.31 103 THR A CA 1
ATOM 806 C C . THR A 1 103 ? -64.585 17.438 118.959 1.00 82.31 103 THR A C 1
ATOM 808 O O . THR A 1 103 ? -64.727 17.788 117.790 1.00 82.31 103 THR A O 1
ATOM 811 N N . GLN A 1 104 ? -64.265 16.181 119.282 1.00 75.94 104 GLN A N 1
ATOM 812 C CA . GLN A 1 104 ? -64.095 15.116 118.288 1.00 75.94 104 GLN A CA 1
ATOM 813 C C . GLN A 1 104 ? -65.389 14.820 117.525 1.00 75.94 104 GLN A C 1
ATOM 815 O O . GLN A 1 104 ? -65.333 14.687 116.310 1.00 75.94 104 GLN A O 1
ATOM 820 N N . ALA A 1 105 ? -66.556 14.803 118.175 1.00 77.88 105 ALA A N 1
ATOM 821 C CA . ALA A 1 105 ? -67.844 14.638 117.500 1.00 77.88 105 ALA A CA 1
ATOM 822 C C . ALA A 1 105 ? -68.146 15.804 116.543 1.00 77.88 105 ALA A C 1
ATOM 824 O O . ALA A 1 105 ? -68.617 15.570 115.433 1.00 77.88 105 ALA A O 1
ATOM 825 N N . LYS A 1 106 ? -67.821 17.051 116.919 1.00 83.19 106 LYS A N 1
ATOM 826 C CA . LYS A 1 106 ? -67.920 18.216 116.019 1.00 83.19 106 LYS A CA 1
ATOM 827 C C . LYS A 1 106 ? -66.952 18.122 114.837 1.00 83.19 106 LYS A C 1
ATOM 829 O O . LYS A 1 106 ? -67.357 18.400 113.713 1.00 83.19 106 LYS A O 1
ATOM 834 N N . ILE A 1 107 ? -65.704 17.712 115.073 1.00 81.25 107 ILE A N 1
ATOM 835 C CA . ILE A 1 107 ? -64.704 17.506 114.014 1.00 81.25 107 ILE A CA 1
ATOM 836 C C . ILE A 1 107 ? -65.152 16.378 113.076 1.00 81.25 107 ILE A C 1
ATOM 838 O O . ILE A 1 107 ? -65.107 16.554 111.867 1.00 81.25 107 ILE A O 1
ATOM 842 N N . PHE A 1 108 ? -65.649 15.261 113.607 1.00 79.75 108 PHE A N 1
ATOM 843 C CA . PHE A 1 108 ? -66.138 14.119 112.832 1.00 79.75 108 PHE A CA 1
ATOM 844 C C . PHE A 1 108 ? -67.393 14.464 112.018 1.00 79.75 108 PHE A C 1
ATOM 846 O O . PHE A 1 108 ? -67.474 14.125 110.841 1.00 79.75 108 PHE A O 1
ATOM 853 N N . ALA A 1 109 ? -68.340 15.207 112.600 1.00 81.12 109 ALA A N 1
ATOM 854 C CA . ALA A 1 109 ? -69.506 15.719 111.883 1.00 81.12 109 ALA A CA 1
ATOM 855 C C . ALA A 1 109 ? -69.105 16.673 110.744 1.00 81.12 109 ALA A C 1
ATOM 857 O O . ALA A 1 109 ? -69.611 16.546 109.633 1.00 81.12 109 ALA A O 1
ATOM 858 N N . ASN A 1 110 ? -68.154 17.582 110.990 1.00 83.25 110 ASN A N 1
ATOM 859 C CA . ASN A 1 110 ? -67.641 18.483 109.958 1.00 83.25 110 ASN A CA 1
ATOM 860 C C . ASN A 1 110 ? -66.851 17.737 108.867 1.00 83.25 110 ASN A C 1
ATOM 862 O O . ASN A 1 110 ? -66.977 18.074 107.693 1.00 83.25 110 ASN A O 1
ATOM 866 N N . LEU A 1 111 ? -66.086 16.703 109.230 1.00 80.25 111 LEU A N 1
ATOM 867 C CA . LEU A 1 111 ? -65.348 15.871 108.279 1.00 80.25 111 LEU A CA 1
ATOM 868 C C . LEU A 1 111 ? -66.300 15.066 107.383 1.00 80.25 111 LEU A C 1
ATOM 870 O O . LEU A 1 111 ? -66.078 15.003 106.179 1.00 80.25 111 LEU A O 1
ATOM 874 N N . ASN A 1 112 ? -67.378 14.506 107.944 1.00 80.00 112 ASN A N 1
ATOM 875 C CA . ASN A 1 112 ? -68.417 13.832 107.164 1.00 80.00 112 ASN A CA 1
ATOM 876 C C . ASN A 1 112 ? -69.150 14.810 106.241 1.00 80.00 112 ASN A C 1
ATOM 878 O O . ASN A 1 112 ? -69.307 14.506 105.065 1.00 80.00 112 ASN A O 1
ATOM 882 N N . GLN A 1 113 ? -69.504 16.008 106.720 1.00 84.12 113 GLN A N 1
ATOM 883 C CA . GLN A 1 113 ? -70.104 17.033 105.863 1.00 84.12 113 GLN A CA 1
ATOM 884 C C . GLN A 1 113 ? -69.178 17.396 104.688 1.00 84.12 113 GLN A C 1
ATOM 886 O O . GLN A 1 113 ? -69.619 17.383 103.544 1.00 84.12 113 GLN A O 1
ATOM 891 N N . GLN A 1 114 ? -67.884 17.638 104.936 1.00 83.75 114 GLN A N 1
ATOM 892 C CA . GLN A 1 114 ? -66.917 17.891 103.860 1.00 83.75 114 GLN A CA 1
ATOM 893 C C . GLN A 1 114 ? -66.751 16.685 102.922 1.00 83.75 114 GLN A C 1
ATOM 895 O O . GLN A 1 114 ? -66.560 16.863 101.720 1.00 83.75 114 GLN A O 1
ATOM 900 N N . MET A 1 115 ? -66.825 15.455 103.441 1.00 75.94 115 MET A N 1
ATOM 901 C CA . MET A 1 115 ? -66.769 14.236 102.632 1.00 75.94 115 MET A CA 1
ATOM 902 C C . MET A 1 115 ? -67.974 14.136 101.691 1.00 75.94 115 MET A C 1
ATOM 904 O O . MET A 1 115 ? -67.802 13.814 100.517 1.00 75.94 115 MET A O 1
ATOM 908 N N . ASP A 1 116 ? -69.175 14.440 102.179 1.00 80.69 116 ASP A N 1
ATOM 909 C CA . ASP A 1 116 ? -70.403 14.365 101.392 1.00 80.69 116 ASP A CA 1
ATOM 910 C C . ASP A 1 116 ? -70.525 15.538 100.405 1.00 80.69 116 ASP A C 1
ATOM 912 O O . ASP A 1 116 ? -70.866 15.309 99.246 1.00 80.69 116 ASP A O 1
ATOM 916 N N . GLU A 1 117 ? -70.102 16.753 100.778 1.00 83.69 117 GLU A N 1
ATOM 917 C CA . GLU A 1 117 ? -69.939 17.883 99.847 1.00 83.69 117 GLU A CA 1
ATOM 918 C C . GLU A 1 117 ? -68.931 17.558 98.729 1.00 83.69 117 GLU A C 1
ATOM 920 O O . GLU A 1 117 ? -69.150 17.902 97.565 1.00 83.69 117 GLU A O 1
ATOM 925 N N . LYS A 1 118 ? -67.833 16.850 99.038 1.00 78.38 118 LYS A N 1
ATOM 926 C CA . LYS A 1 118 ? -66.865 16.403 98.021 1.00 78.38 118 LYS A CA 1
ATOM 927 C C . LYS A 1 118 ? -67.401 15.277 97.141 1.00 78.38 118 LYS A C 1
ATOM 929 O O . LYS A 1 118 ? -67.109 15.295 95.948 1.00 78.38 118 LYS A O 1
ATOM 934 N N . LYS A 1 119 ? -68.200 14.347 97.675 1.00 75.56 119 LYS A N 1
ATOM 935 C CA . LYS A 1 119 ? -68.903 13.327 96.873 1.00 75.56 119 LYS A CA 1
ATOM 936 C C . LYS A 1 119 ? -69.931 13.961 95.937 1.00 75.56 119 LYS A C 1
ATOM 938 O O . LYS A 1 119 ? -69.928 13.631 94.757 1.00 75.56 119 LYS A O 1
ATOM 943 N N . GLN A 1 120 ? -70.750 14.896 96.425 1.00 75.19 120 GLN A N 1
ATOM 944 C CA . GLN A 1 120 ? -71.703 15.641 95.594 1.00 75.19 120 GLN A CA 1
ATOM 945 C C . GLN A 1 120 ? -70.981 16.449 94.515 1.00 75.19 120 GLN A C 1
ATOM 947 O O . GLN A 1 120 ? -71.296 16.307 93.341 1.00 75.19 120 GLN A O 1
ATOM 952 N N . SER A 1 121 ? -69.927 17.190 94.871 1.00 73.25 121 SER A N 1
ATOM 953 C CA . SER A 1 121 ? -69.123 17.920 93.886 1.00 73.25 121 SER A CA 1
ATOM 954 C C . SER A 1 121 ? -68.469 17.002 92.843 1.00 73.25 121 SER A C 1
ATOM 956 O O . SER A 1 121 ? -68.302 17.433 91.707 1.00 73.25 121 SER A O 1
ATOM 958 N N . LEU A 1 122 ? -68.097 15.763 93.187 1.00 68.00 122 LEU A N 1
ATOM 959 C CA . LEU A 1 122 ? -67.608 14.767 92.224 1.00 68.00 122 LEU A CA 1
ATOM 960 C C . LEU A 1 122 ? -68.727 14.243 91.310 1.00 68.00 122 LEU A C 1
ATOM 962 O O . LEU A 1 122 ? -68.515 14.148 90.103 1.00 68.00 122 LEU A O 1
ATOM 966 N N . ALA A 1 123 ? -69.905 13.947 91.861 1.00 66.19 123 ALA A N 1
ATOM 967 C CA . ALA A 1 123 ? -71.068 13.511 91.090 1.00 66.19 123 ALA A CA 1
ATOM 968 C C . ALA A 1 123 ? -71.538 14.597 90.102 1.00 66.19 123 ALA A C 1
ATOM 970 O O . ALA A 1 123 ? -71.724 14.310 88.920 1.00 66.19 123 ALA A O 1
ATOM 971 N N . ASP A 1 124 ? -71.634 15.851 90.559 1.00 68.56 124 ASP A N 1
ATOM 972 C CA . ASP A 1 124 ? -72.086 16.996 89.761 1.00 68.56 124 ASP A CA 1
ATOM 973 C C . ASP A 1 124 ? -71.089 17.379 88.653 1.00 68.56 124 ASP A C 1
ATOM 975 O O . ASP A 1 124 ? -71.500 17.668 87.531 1.00 68.56 124 ASP A O 1
ATOM 979 N N . ILE A 1 125 ? -69.775 17.367 88.932 1.00 65.75 125 ILE A N 1
ATOM 980 C CA . ILE A 1 125 ? -68.744 17.741 87.940 1.00 65.75 125 ILE A CA 1
ATOM 981 C C . ILE A 1 125 ? -68.669 16.734 86.786 1.00 65.75 125 ILE A C 1
ATOM 983 O O . ILE A 1 125 ? -68.424 17.134 85.649 1.00 65.75 125 ILE A O 1
ATOM 987 N N . TYR A 1 126 ? -68.867 15.444 87.065 1.00 58.00 126 TYR A N 1
ATOM 988 C CA . TYR A 1 126 ? -68.754 14.385 86.059 1.00 58.00 126 TYR A CA 1
ATOM 989 C C . TYR A 1 126 ? -70.102 13.891 85.513 1.00 58.00 126 TYR A C 1
ATOM 991 O O . TYR A 1 126 ? -70.112 13.043 84.625 1.00 58.00 126 TYR A O 1
ATOM 999 N N . GLY A 1 127 ? -71.235 14.387 86.026 1.00 59.16 127 GLY A N 1
ATOM 1000 C CA . GLY A 1 127 ? -72.565 13.866 85.682 1.00 59.16 127 GLY A CA 1
ATOM 1001 C C . GLY A 1 127 ? -72.739 12.384 86.037 1.00 59.16 127 GLY A C 1
ATOM 1002 O O . GLY A 1 127 ? -73.554 11.690 85.430 1.00 59.16 127 GLY A O 1
ATOM 1003 N N . LEU A 1 128 ? -71.941 11.884 86.985 1.00 57.66 128 LEU A N 1
ATOM 1004 C CA . LEU A 1 128 ? -71.872 10.474 87.339 1.00 57.66 128 LEU A CA 1
ATOM 1005 C C . LEU A 1 128 ? -72.931 10.150 88.390 1.00 57.66 128 LEU A C 1
ATOM 1007 O O . LEU A 1 128 ? -72.723 10.338 89.590 1.00 57.66 128 LEU A O 1
ATOM 1011 N N . ALA A 1 129 ? -74.044 9.576 87.933 1.00 55.69 129 ALA A N 1
ATOM 1012 C CA . ALA A 1 129 ? -74.806 8.663 88.770 1.00 55.69 129 ALA A CA 1
ATOM 1013 C C . ALA A 1 129 ? -73.898 7.460 89.075 1.00 55.69 129 ALA A C 1
ATOM 1015 O O . ALA A 1 129 ? -73.657 6.618 88.212 1.00 55.69 129 ALA A O 1
ATOM 1016 N N . VAL A 1 130 ? -73.326 7.424 90.281 1.00 57.69 130 VAL A N 1
ATOM 1017 C CA . VAL A 1 130 ? -72.426 6.346 90.711 1.00 57.69 130 VAL A CA 1
ATOM 1018 C C . VAL A 1 130 ? -73.259 5.108 91.050 1.00 57.69 130 VAL A C 1
ATOM 1020 O O . VAL A 1 130 ? -73.562 4.845 92.212 1.00 57.69 130 VAL A O 1
ATOM 1023 N N . GLU A 1 131 ? -73.654 4.363 90.019 1.00 58.47 131 GLU A N 1
ATOM 1024 C CA . GLU A 1 131 ? -74.108 2.980 90.169 1.00 58.47 131 GLU A CA 1
ATOM 1025 C C . GLU A 1 131 ? -72.917 2.077 90.531 1.00 58.47 131 GLU A C 1
ATOM 1027 O O . GLU A 1 131 ? -71.800 2.250 90.027 1.00 58.47 131 GLU A O 1
ATOM 1032 N N . GLU A 1 132 ? -73.147 1.098 91.411 1.00 56.91 132 GLU A N 1
ATOM 1033 C CA . GLU A 1 132 ? -72.152 0.067 91.716 1.00 56.91 132 GLU A CA 1
ATOM 1034 C C . GLU A 1 132 ? -71.814 -0.717 90.435 1.00 56.91 132 GLU A C 1
ATOM 1036 O O . GLU A 1 132 ? -72.689 -1.318 89.816 1.00 56.91 132 GLU A O 1
ATOM 1041 N N . GLY A 1 133 ? -70.538 -0.701 90.036 1.00 63.50 133 GLY A N 1
ATOM 1042 C CA . GLY A 1 133 ? -70.032 -1.402 88.848 1.00 63.50 133 GLY A CA 1
ATOM 1043 C C . GLY A 1 133 ? -69.754 -0.530 87.616 1.00 63.50 133 GLY A C 1
ATOM 1044 O O . GLY A 1 133 ? -69.106 -1.012 86.690 1.00 63.50 133 GLY A O 1
ATOM 10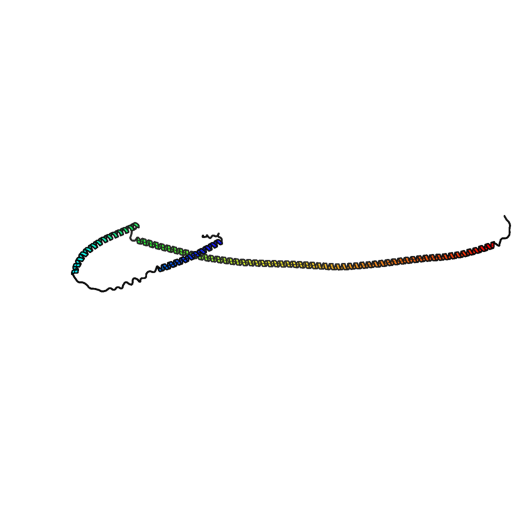45 N N . LEU A 1 134 ? -70.133 0.756 87.588 1.00 75.12 134 LEU A N 1
ATOM 1046 C CA . LEU A 1 134 ? -69.845 1.627 86.430 1.00 75.12 134 LEU A CA 1
ATOM 1047 C C . LEU A 1 134 ? -68.333 1.878 86.239 1.00 75.12 134 LEU A C 1
ATOM 1049 O O . LEU A 1 134 ? -67.847 1.983 85.113 1.00 75.12 134 LEU A O 1
ATOM 1053 N N . LEU A 1 135 ? -67.564 1.894 87.334 1.00 74.25 135 LEU A N 1
ATOM 1054 C CA . LEU A 1 135 ? -66.099 1.913 87.281 1.00 74.25 135 LEU A CA 1
ATOM 1055 C C . LEU A 1 135 ? -65.532 0.609 86.694 1.00 74.25 135 LEU A C 1
ATOM 1057 O O . LEU A 1 135 ? -64.592 0.664 85.906 1.00 74.25 135 LEU A O 1
ATOM 1061 N N . ASP A 1 136 ? -66.111 -0.545 87.035 1.00 80.94 136 ASP A N 1
ATOM 1062 C CA . ASP A 1 136 ? -65.670 -1.846 86.518 1.00 80.94 136 ASP A CA 1
ATOM 1063 C C . ASP A 1 136 ? -65.994 -1.995 85.024 1.00 80.94 136 ASP A C 1
ATOM 1065 O O . ASP A 1 136 ? -65.162 -2.495 84.271 1.00 80.94 136 ASP A O 1
ATOM 1069 N N . GLN A 1 137 ? -67.147 -1.484 84.573 1.00 82.12 137 GLN A N 1
ATOM 1070 C CA . GLN A 1 137 ? -67.496 -1.390 83.150 1.00 82.12 137 GLN A CA 1
ATOM 1071 C C . GLN A 1 137 ? -66.514 -0.499 82.383 1.00 82.12 137 GLN A C 1
ATOM 1073 O O . GLN A 1 137 ? -65.984 -0.924 81.361 1.00 82.12 137 GLN A O 1
ATOM 1078 N N . LEU A 1 138 ? -66.192 0.694 82.898 1.00 84.12 138 LEU A N 1
ATOM 1079 C CA . LEU A 1 138 ? -65.207 1.581 82.268 1.00 84.12 138 LEU A CA 1
ATOM 1080 C C . LEU A 1 138 ? -63.801 0.952 82.233 1.00 84.12 138 LEU A C 1
ATOM 1082 O O . LEU A 1 138 ? -63.068 1.122 81.260 1.00 84.12 138 LEU A O 1
ATOM 1086 N N . ILE A 1 139 ? -63.421 0.198 83.270 1.00 84.62 139 ILE A N 1
ATOM 1087 C CA . ILE A 1 139 ? -62.169 -0.571 83.294 1.00 84.62 139 ILE A CA 1
ATOM 1088 C C . ILE A 1 139 ? -62.200 -1.698 82.250 1.00 84.62 139 ILE A C 1
ATOM 1090 O O . ILE A 1 139 ? -61.192 -1.904 81.575 1.00 84.62 139 ILE A O 1
ATOM 1094 N N . GLN A 1 140 ? -63.328 -2.395 82.075 1.00 86.94 140 GLN A N 1
ATOM 1095 C CA . GLN A 1 140 ? -63.494 -3.414 81.033 1.00 86.94 140 GLN A CA 1
ATOM 1096 C C . GLN A 1 140 ? -63.424 -2.810 79.626 1.00 86.94 140 GLN A C 1
ATOM 1098 O O . GLN A 1 140 ? -62.610 -3.267 78.831 1.00 86.94 140 GLN A O 1
ATOM 1103 N N . GLU A 1 141 ? -64.164 -1.737 79.333 1.00 89.94 141 GLU A N 1
ATOM 1104 C CA . GLU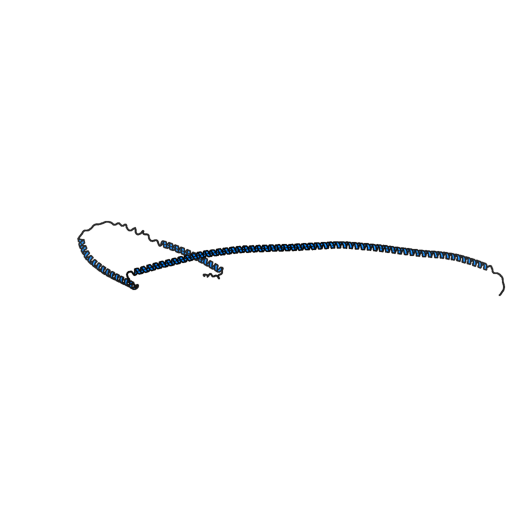 A 1 141 ? -64.091 -1.036 78.041 1.00 89.94 141 GLU A CA 1
ATOM 1105 C C . GLU A 1 141 ? -62.674 -0.518 77.750 1.00 89.94 141 GLU A C 1
ATOM 1107 O O . GLU A 1 141 ? -62.188 -0.618 76.620 1.00 89.94 141 GLU A O 1
ATOM 1112 N N . TYR A 1 142 ? -61.961 -0.010 78.761 1.00 90.56 142 TYR A N 1
ATOM 1113 C CA . TYR A 1 142 ? -60.571 0.419 78.598 1.00 90.56 142 TYR A CA 1
ATOM 1114 C C . TYR A 1 142 ? -59.622 -0.764 78.338 1.00 90.56 142 TYR A C 1
ATOM 1116 O O . TYR A 1 142 ? -58.702 -0.654 77.530 1.00 90.56 142 TYR A O 1
ATOM 1124 N N . GLN A 1 143 ? -59.845 -1.922 78.968 1.00 91.50 143 GLN A N 1
ATOM 1125 C CA . GLN A 1 143 ? -59.076 -3.143 78.701 1.00 91.50 143 GLN A CA 1
ATOM 1126 C C . GLN A 1 143 ? -59.378 -3.727 77.310 1.00 91.50 143 GLN A C 1
ATOM 1128 O O . GLN A 1 143 ? -58.454 -4.141 76.606 1.00 91.50 143 GLN A O 1
ATOM 1133 N N . GLU A 1 144 ? -60.637 -3.721 76.874 1.00 92.69 144 GLU A N 1
ATOM 1134 C CA . GLU A 1 144 ? -61.048 -4.166 75.538 1.00 92.69 144 GLU A CA 1
ATOM 1135 C C . GLU A 1 144 ? -60.505 -3.238 74.446 1.00 92.69 144 GLU A C 1
ATOM 1137 O O . GLU A 1 144 ? -59.904 -3.714 73.485 1.00 92.69 144 GLU A O 1
ATOM 1142 N N . THR A 1 145 ? -60.592 -1.916 74.623 1.00 92.69 145 THR A N 1
ATOM 1143 C CA . THR A 1 145 ? -60.010 -0.953 73.672 1.00 92.69 145 THR A CA 1
ATOM 1144 C C . THR A 1 145 ? -58.480 -0.983 73.661 1.00 92.69 145 THR A C 1
ATOM 1146 O O . THR A 1 145 ? -57.875 -0.906 72.590 1.00 92.69 145 THR A O 1
ATOM 1149 N N . GLN A 1 146 ? -57.825 -1.169 74.814 1.00 91.75 146 GLN A N 1
ATOM 1150 C CA . GLN A 1 146 ? -56.373 -1.353 74.881 1.00 91.75 146 GLN A CA 1
ATOM 1151 C C . GLN A 1 146 ? -55.935 -2.646 74.176 1.00 91.75 146 GLN A C 1
ATOM 1153 O O . GLN A 1 146 ? -54.940 -2.635 73.448 1.00 91.75 146 GLN A O 1
ATOM 1158 N N . THR A 1 147 ? -56.654 -3.756 74.363 1.00 93.25 147 THR A N 1
ATOM 1159 C CA . THR A 1 147 ? -56.319 -5.034 73.712 1.00 93.25 147 THR A CA 1
ATOM 1160 C C . THR A 1 147 ? -56.615 -5.009 72.215 1.00 93.25 147 THR A C 1
ATOM 1162 O O . THR A 1 147 ? -55.762 -5.435 71.438 1.00 93.25 147 THR A O 1
ATOM 1165 N N . SER A 1 148 ? -57.737 -4.431 71.770 1.00 92.50 148 SER A N 1
ATOM 1166 C CA . SER A 1 148 ? -58.014 -4.260 70.339 1.00 92.50 148 SER A CA 1
ATOM 1167 C C . SER A 1 148 ? -57.002 -3.331 69.664 1.00 92.50 148 SER A C 1
ATOM 1169 O O . SER A 1 148 ? -56.534 -3.643 68.573 1.00 92.50 148 SER A O 1
ATOM 1171 N N . PHE A 1 149 ? -56.587 -2.242 70.326 1.00 94.50 149 PHE A N 1
ATOM 1172 C CA . PHE A 1 149 ? -55.529 -1.360 69.823 1.00 94.50 149 PHE A CA 1
ATOM 1173 C C . PHE A 1 149 ? -54.172 -2.073 69.737 1.00 94.50 149 PHE A C 1
ATOM 1175 O O . PHE A 1 149 ? -53.459 -1.906 68.751 1.00 94.50 149 PHE A O 1
ATOM 1182 N N . GLN A 1 150 ? -53.815 -2.908 70.722 1.00 93.88 150 GLN A N 1
ATOM 1183 C CA . GLN A 1 150 ? -52.598 -3.728 70.655 1.00 93.88 150 GLN A CA 1
ATOM 1184 C C . GLN A 1 150 ? -52.644 -4.738 69.500 1.00 93.88 150 GLN A C 1
ATOM 1186 O O . GLN A 1 150 ? -51.644 -4.898 68.803 1.00 93.88 150 GLN A O 1
ATOM 1191 N N . ILE A 1 151 ? -53.793 -5.379 69.262 1.00 95.12 151 ILE A N 1
ATOM 1192 C CA . ILE A 1 151 ? -53.991 -6.299 68.133 1.00 95.12 151 ILE A CA 1
ATOM 1193 C C . ILE A 1 151 ? -53.894 -5.549 66.797 1.00 95.12 151 ILE A C 1
ATOM 1195 O O . ILE A 1 151 ? -53.248 -6.042 65.874 1.00 95.12 151 ILE A O 1
ATOM 1199 N N . GLU A 1 152 ? -54.479 -4.353 66.682 1.00 95.31 152 GLU A N 1
ATOM 1200 C CA . GLU A 1 152 ? -54.382 -3.543 65.464 1.00 95.31 152 GLU A CA 1
ATOM 1201 C C . GLU A 1 152 ? -52.946 -3.059 65.213 1.00 95.31 152 GLU A C 1
ATOM 1203 O O . GLU A 1 152 ? -52.453 -3.188 64.094 1.00 95.31 152 GLU A O 1
ATOM 1208 N N . GLN A 1 153 ? -52.243 -2.577 66.244 1.00 93.75 153 GLN A N 1
ATOM 1209 C CA . GLN A 1 153 ? -50.823 -2.215 66.157 1.00 93.75 153 GLN A CA 1
ATOM 1210 C C . GLN A 1 153 ? -49.978 -3.404 65.688 1.00 93.75 153 GLN A C 1
ATOM 1212 O O . GLN A 1 153 ? -49.246 -3.275 64.711 1.00 93.75 153 GLN A O 1
ATOM 1217 N N . GLN A 1 154 ? -50.135 -4.580 66.305 1.00 95.31 154 GLN A N 1
ATOM 1218 C CA . GLN A 1 154 ? -49.429 -5.796 65.889 1.00 95.31 154 GLN A CA 1
ATOM 1219 C C . GLN A 1 154 ? -49.768 -6.191 64.446 1.00 95.31 154 GLN A C 1
ATOM 1221 O O . GLN A 1 154 ? -48.870 -6.531 63.681 1.00 95.31 154 GLN A O 1
ATOM 1226 N N . ALA A 1 155 ? -51.034 -6.093 64.030 1.00 95.69 155 ALA A N 1
ATOM 1227 C CA . ALA A 1 155 ? -51.443 -6.379 62.657 1.00 95.69 155 ALA A CA 1
ATOM 1228 C C . ALA A 1 155 ? -50.850 -5.382 61.640 1.00 95.69 155 ALA A C 1
ATOM 1230 O O . ALA A 1 155 ? -50.445 -5.794 60.549 1.00 95.69 155 ALA A O 1
ATOM 1231 N N . GLN A 1 156 ? -50.761 -4.092 61.986 1.00 95.94 156 GLN A N 1
ATOM 1232 C CA . GLN A 1 156 ? -50.107 -3.073 61.160 1.00 95.94 156 GLN A CA 1
ATOM 1233 C C . GLN A 1 156 ? -48.586 -3.284 61.094 1.00 95.94 156 GLN A C 1
ATOM 1235 O O . GLN A 1 156 ? -48.017 -3.215 60.003 1.00 95.94 156 GLN A O 1
ATOM 1240 N N . GLU A 1 157 ? -47.930 -3.600 62.215 1.00 95.31 157 GLU A N 1
ATOM 1241 C CA . GLU A 1 157 ? -46.503 -3.941 62.258 1.00 95.31 157 GLU A CA 1
ATOM 1242 C C . GLU A 1 157 ? -46.199 -5.190 61.421 1.00 95.31 157 GLU A C 1
ATOM 1244 O O . GLU A 1 157 ? -45.282 -5.162 60.600 1.00 95.31 157 GLU A O 1
ATOM 1249 N N . ASP A 1 158 ? -46.993 -6.255 61.545 1.00 96.19 158 ASP A N 1
ATOM 1250 C CA . ASP A 1 158 ? -46.871 -7.478 60.746 1.00 96.19 158 ASP A CA 1
ATOM 1251 C C . ASP A 1 158 ? -47.074 -7.214 59.249 1.00 96.19 158 ASP A C 1
ATOM 1253 O O . ASP A 1 158 ? -46.326 -7.730 58.412 1.00 96.19 158 ASP A O 1
ATOM 1257 N N . ALA A 1 159 ? -48.087 -6.421 58.887 1.00 96.50 159 ALA A N 1
ATOM 1258 C CA . ALA A 1 159 ? -48.350 -6.046 57.500 1.00 96.50 159 ALA A CA 1
ATOM 1259 C C . ALA A 1 159 ? -47.199 -5.208 56.923 1.00 96.50 159 ALA A C 1
ATOM 1261 O O . ALA A 1 159 ? -46.744 -5.463 55.805 1.00 96.50 159 ALA A O 1
ATOM 1262 N N . TRP A 1 160 ? -46.675 -4.256 57.699 1.00 96.12 160 TRP A N 1
ATOM 1263 C CA . TRP A 1 160 ? -45.515 -3.450 57.329 1.00 96.12 160 TRP A CA 1
ATOM 1264 C C . TRP A 1 160 ? -44.245 -4.295 57.187 1.00 96.12 160 TRP A C 1
ATOM 1266 O O . TRP A 1 160 ? -43.523 -4.161 56.198 1.00 96.12 160 TRP A O 1
ATOM 1276 N N . GLN A 1 161 ? -43.988 -5.218 58.118 1.00 96.56 161 GLN A N 1
ATOM 1277 C CA . GLN A 1 161 ? -42.856 -6.142 58.045 1.00 96.56 161 GLN A CA 1
ATOM 1278 C C . GLN A 1 161 ? -42.943 -7.044 56.809 1.00 96.56 161 GLN A C 1
ATOM 1280 O O . GLN A 1 161 ? -41.942 -7.182 56.101 1.00 96.56 161 GLN A O 1
ATOM 1285 N N . LYS A 1 162 ? -44.123 -7.599 56.497 1.00 97.00 162 LYS A N 1
ATOM 1286 C CA . LYS A 1 162 ? -44.360 -8.396 55.279 1.00 97.00 162 LYS A CA 1
ATOM 1287 C C . LYS A 1 162 ? -44.112 -7.569 54.018 1.00 97.00 162 LYS A C 1
ATOM 1289 O O . LYS A 1 162 ? -43.269 -7.956 53.211 1.00 97.00 162 LYS A O 1
ATOM 1294 N N . MET A 1 163 ? -44.722 -6.386 53.896 1.00 97.06 163 MET A N 1
ATOM 1295 C CA . MET A 1 163 ? -44.492 -5.482 52.758 1.00 97.06 163 MET A CA 1
ATOM 1296 C C . MET A 1 163 ? -43.013 -5.092 52.609 1.00 97.06 163 MET A C 1
ATOM 1298 O O . MET A 1 163 ? -42.485 -5.068 51.496 1.00 97.06 163 MET A O 1
ATOM 1302 N N . MET A 1 164 ? -42.306 -4.831 53.712 1.00 95.56 164 MET A N 1
ATOM 1303 C CA . MET A 1 164 ? -40.882 -4.494 53.679 1.00 95.56 164 MET A CA 1
ATOM 1304 C C . MET A 1 164 ? -40.012 -5.690 53.261 1.00 95.56 164 MET A C 1
ATOM 1306 O O . MET A 1 164 ? -39.033 -5.511 52.533 1.00 95.56 164 MET A O 1
ATOM 1310 N N . GLN A 1 165 ? -40.350 -6.911 53.686 1.00 96.81 165 GLN A N 1
ATOM 1311 C CA . GLN A 1 165 ? -39.674 -8.133 53.240 1.00 96.81 165 GLN A CA 1
ATOM 1312 C C . GLN A 1 165 ? -39.930 -8.404 51.752 1.00 96.81 165 GLN A C 1
ATOM 1314 O O . GLN A 1 165 ? -38.978 -8.654 51.013 1.00 96.81 165 GLN A O 1
ATOM 1319 N N . GLU A 1 166 ? -41.174 -8.280 51.286 1.00 97.31 166 GLU A N 1
ATOM 1320 C CA . GLU A 1 166 ? -41.539 -8.421 49.873 1.00 97.31 166 GLU A CA 1
ATOM 1321 C C . GLU A 1 166 ? -40.805 -7.404 48.994 1.00 97.31 166 GLU A C 1
ATOM 1323 O O . GLU A 1 166 ? -40.210 -7.784 47.986 1.00 97.31 166 GLU A O 1
ATOM 1328 N N . LYS A 1 167 ? -40.761 -6.126 49.399 1.00 96.75 167 LYS A N 1
ATOM 1329 C CA . LYS A 1 167 ? -40.016 -5.079 48.681 1.00 96.75 167 LYS A CA 1
ATOM 1330 C C . LYS A 1 167 ? -38.513 -5.346 48.649 1.00 96.75 167 LYS A C 1
ATOM 1332 O O . LYS A 1 167 ? -37.910 -5.197 47.590 1.00 96.75 167 LYS A O 1
ATOM 1337 N N . LYS A 1 168 ? -37.910 -5.799 49.756 1.00 97.25 168 LYS A N 1
ATOM 1338 C CA . LYS A 1 168 ? -36.493 -6.211 49.785 1.00 97.25 168 LYS A CA 1
ATOM 1339 C C . LYS A 1 168 ? -36.221 -7.386 48.842 1.00 97.25 168 LYS A C 1
ATOM 1341 O O . LYS A 1 168 ? -35.250 -7.344 48.096 1.00 97.25 168 LYS A O 1
ATOM 1346 N N . GLN A 1 169 ? -37.083 -8.404 48.834 1.00 97.50 169 GLN A N 1
ATOM 1347 C CA . GLN A 1 169 ? -36.939 -9.552 47.934 1.00 97.50 169 GLN A CA 1
ATOM 1348 C C . GLN A 1 169 ? -37.176 -9.193 46.463 1.00 97.50 169 GLN A C 1
ATOM 1350 O O . GLN A 1 169 ? -36.530 -9.776 45.595 1.00 97.50 169 GLN A O 1
ATOM 1355 N N . ALA A 1 170 ? -38.106 -8.283 46.164 1.00 97.56 170 ALA A N 1
ATOM 1356 C CA . ALA A 1 170 ? -38.330 -7.781 44.811 1.00 97.56 170 ALA A CA 1
ATOM 1357 C C . ALA A 1 170 ? -37.095 -7.019 44.314 1.00 97.56 170 ALA A C 1
ATOM 1359 O O . ALA A 1 170 ? -36.559 -7.360 43.264 1.00 97.56 170 ALA A O 1
ATOM 1360 N N . TRP A 1 171 ? -36.568 -6.100 45.128 1.00 97.50 171 TRP A N 1
ATOM 1361 C CA . TRP A 1 171 ? -35.333 -5.370 44.839 1.00 97.50 171 TRP A CA 1
ATOM 1362 C C . TRP A 1 171 ? -34.128 -6.300 44.629 1.00 97.50 171 TRP A C 1
ATOM 1364 O O . TRP A 1 171 ? -33.375 -6.138 43.676 1.00 97.50 171 TRP A O 1
ATOM 1374 N N . GLU A 1 172 ? -33.956 -7.328 45.467 1.00 97.69 172 GLU A N 1
ATOM 1375 C CA . GLU A 1 172 ? -32.865 -8.300 45.304 1.00 97.69 172 GLU A CA 1
ATOM 1376 C C . GLU A 1 172 ? -33.007 -9.138 44.015 1.00 97.69 172 GLU A C 1
ATOM 1378 O O . GLU A 1 172 ? -32.004 -9.518 43.406 1.00 97.69 172 GLU A O 1
ATOM 1383 N N . ARG A 1 173 ? -34.241 -9.424 43.574 1.00 97.69 173 ARG A N 1
ATOM 1384 C CA . ARG A 1 173 ? -34.508 -10.081 42.282 1.00 97.69 173 ARG A CA 1
ATOM 1385 C C . ARG A 1 173 ? -34.207 -9.147 41.108 1.00 97.69 173 ARG A C 1
ATOM 1387 O O . ARG A 1 173 ? -33.539 -9.577 40.172 1.00 97.69 173 ARG A O 1
ATOM 1394 N N . GLU A 1 174 ? -34.656 -7.895 41.175 1.00 97.44 174 GLU A N 1
ATOM 1395 C CA . GLU A 1 174 ? -34.396 -6.862 40.164 1.00 97.44 174 GLU A CA 1
ATOM 1396 C C . GLU A 1 174 ? -32.893 -6.599 40.007 1.00 97.44 174 GLU A C 1
ATOM 1398 O O . GLU A 1 174 ? -32.389 -6.619 38.889 1.00 97.44 174 GLU A O 1
ATOM 1403 N N . GLU A 1 175 ? -32.149 -6.468 41.108 1.00 97.62 175 GLU A N 1
ATOM 1404 C CA . GLU A 1 175 ? -30.694 -6.278 41.090 1.00 97.62 175 GLU A CA 1
ATOM 1405 C C . GLU A 1 175 ? -29.963 -7.484 40.474 1.00 97.62 175 GLU A C 1
ATOM 1407 O O . GLU A 1 175 ? -29.068 -7.317 39.644 1.00 97.62 175 GLU A O 1
ATOM 1412 N N . LYS A 1 176 ? -30.368 -8.720 40.802 1.00 97.50 176 LYS A N 1
ATOM 1413 C CA . LYS A 1 176 ? -29.797 -9.933 40.182 1.00 97.50 176 LYS A CA 1
ATOM 1414 C C . LYS A 1 176 ? -30.075 -10.002 38.679 1.00 97.50 176 LYS A C 1
ATOM 1416 O O . LYS A 1 176 ? -29.181 -10.371 37.916 1.00 97.50 176 LYS A O 1
ATOM 1421 N N . GLU A 1 177 ? -31.280 -9.638 38.251 1.00 97.50 177 GLU A N 1
ATOM 1422 C CA . GLU A 1 177 ? -31.667 -9.626 36.837 1.00 97.50 177 GLU A CA 1
ATOM 1423 C C . GLU A 1 177 ? -30.979 -8.489 36.061 1.00 97.50 177 GLU A C 1
ATOM 1425 O O . GLU A 1 177 ? -30.498 -8.687 34.943 1.00 97.50 177 GLU A O 1
ATOM 1430 N N . HIS A 1 178 ? -30.820 -7.319 36.675 1.00 97.12 178 HIS A N 1
ATOM 1431 C CA . HIS A 1 178 ? -30.052 -6.204 36.127 1.00 97.12 178 HIS A CA 1
ATOM 1432 C C . HIS A 1 178 ? -28.563 -6.566 35.971 1.00 97.12 178 HIS A C 1
ATOM 1434 O O . HIS A 1 178 ? -27.974 -6.378 34.905 1.00 97.12 178 HIS A O 1
ATOM 1440 N N . GLN A 1 179 ? -27.955 -7.207 36.974 1.00 97.56 179 GLN A N 1
ATOM 1441 C CA . GLN A 1 179 ? -26.592 -7.735 36.853 1.00 97.56 179 GLN A CA 1
ATOM 1442 C C . GLN A 1 179 ? -26.470 -8.834 35.787 1.00 97.56 179 GLN A C 1
ATOM 1444 O O . GLN A 1 179 ? -25.426 -8.930 35.136 1.00 97.56 179 GLN A O 1
ATOM 1449 N N . ARG A 1 180 ? -27.500 -9.672 35.597 1.00 97.38 180 ARG A N 1
ATOM 1450 C CA . ARG A 1 180 ? -27.533 -10.686 34.531 1.00 97.38 180 ARG A CA 1
ATOM 1451 C C . ARG A 1 180 ? -27.571 -10.029 33.153 1.00 97.38 180 ARG A C 1
ATOM 1453 O O . ARG A 1 180 ? -26.722 -10.336 32.320 1.00 97.38 180 ARG A O 1
ATOM 1460 N N . THR A 1 181 ? -28.485 -9.086 32.938 1.00 97.62 181 THR A N 1
ATOM 1461 C CA . THR A 1 181 ? -28.635 -8.375 31.657 1.00 97.62 181 THR A CA 1
ATOM 1462 C C . THR A 1 181 ? -27.407 -7.530 31.307 1.00 97.62 181 THR A C 1
ATOM 1464 O O . THR A 1 181 ? -26.978 -7.562 30.155 1.00 97.62 181 THR A O 1
ATOM 1467 N N . ILE A 1 182 ? -26.754 -6.871 32.277 1.00 97.94 182 ILE A N 1
ATOM 1468 C CA . ILE A 1 182 ? -25.452 -6.209 32.059 1.00 97.94 182 ILE A CA 1
ATOM 1469 C C . ILE A 1 182 ? -24.395 -7.218 31.593 1.00 97.94 182 ILE A C 1
ATOM 1471 O O . ILE A 1 182 ? -23.749 -6.990 30.573 1.00 97.94 182 ILE A O 1
ATOM 1475 N N . LYS A 1 183 ? -24.236 -8.354 32.288 1.00 97.88 183 LYS A N 1
ATOM 1476 C CA . LYS A 1 183 ? -23.247 -9.386 31.921 1.00 97.88 183 LYS A CA 1
ATOM 1477 C C . LYS A 1 183 ? -23.514 -9.980 30.538 1.00 97.88 183 LYS A C 1
ATOM 1479 O O . LYS A 1 183 ? -22.571 -10.208 29.784 1.00 97.88 183 LYS A O 1
ATOM 1484 N N . GLU A 1 184 ? -24.777 -10.217 30.191 1.00 97.62 184 GLU A N 1
ATOM 1485 C CA . GLU A 1 184 ? -25.177 -10.722 28.873 1.00 97.62 184 GLU A CA 1
ATOM 1486 C C . GLU A 1 184 ? -24.893 -9.701 27.766 1.00 97.62 184 GLU A C 1
ATOM 1488 O O . GLU A 1 184 ? -24.276 -10.057 26.759 1.00 97.62 184 GLU A O 1
ATOM 1493 N N . ARG A 1 185 ? -25.242 -8.427 27.984 1.00 97.69 185 ARG A N 1
ATOM 1494 C CA . ARG A 1 185 ? -24.946 -7.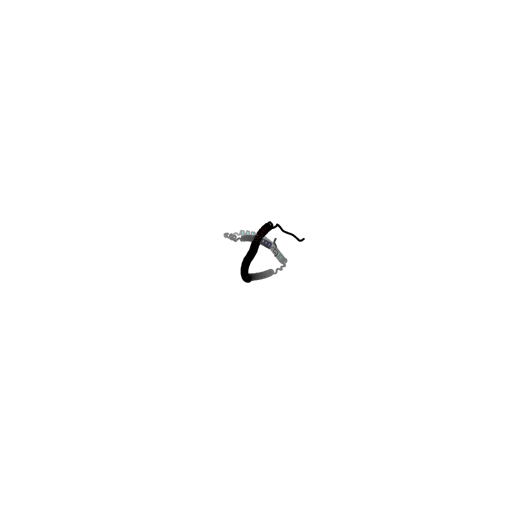313 27.073 1.00 97.69 185 ARG A CA 1
ATOM 1495 C C . ARG A 1 185 ? -23.444 -7.118 26.871 1.00 97.69 185 ARG A C 1
ATOM 1497 O O . ARG A 1 185 ? -22.989 -6.976 25.740 1.00 97.69 185 ARG A O 1
ATOM 1504 N N . ASP A 1 186 ? -22.663 -7.140 27.947 1.00 97.69 186 ASP A N 1
ATOM 1505 C CA . ASP A 1 186 ? -21.209 -6.965 27.889 1.00 97.69 186 ASP A CA 1
ATOM 1506 C C . ASP A 1 186 ? -20.536 -8.149 27.181 1.00 97.69 186 ASP A C 1
ATOM 1508 O O . ASP A 1 186 ? -19.633 -7.954 26.366 1.00 97.69 186 ASP A O 1
ATOM 1512 N N . ALA A 1 187 ? -21.018 -9.375 27.413 1.00 98.00 187 ALA A N 1
ATOM 1513 C CA . ALA A 1 187 ? -20.549 -10.563 26.706 1.00 98.00 187 ALA A CA 1
ATOM 1514 C C . ALA A 1 187 ? -20.936 -10.567 25.216 1.00 98.00 187 ALA A C 1
ATOM 1516 O O . ALA A 1 187 ? -20.163 -11.063 24.393 1.00 98.00 187 ALA A O 1
ATOM 1517 N N . GLN A 1 188 ? -22.102 -10.026 24.848 1.00 97.69 188 GLN A N 1
ATOM 1518 C CA . GLN A 1 188 ? -22.496 -9.823 23.449 1.00 97.69 188 GLN A CA 1
ATOM 1519 C C . GLN A 1 188 ? -21.604 -8.772 22.779 1.00 97.69 188 GLN A C 1
ATOM 1521 O O . GLN A 1 188 ? -20.938 -9.095 21.798 1.00 97.69 188 GLN A O 1
ATOM 1526 N N . ALA A 1 189 ? -21.470 -7.582 23.372 1.00 97.44 189 ALA A N 1
ATOM 1527 C CA . ALA A 1 189 ? -20.621 -6.511 22.850 1.00 97.44 189 ALA A CA 1
ATOM 1528 C C . ALA A 1 189 ? -19.140 -6.925 22.731 1.00 97.44 189 ALA A C 1
ATOM 1530 O O . ALA A 1 189 ? -18.446 -6.517 21.800 1.00 97.44 189 ALA A O 1
ATOM 1531 N N . ALA A 1 190 ? -18.633 -7.764 23.643 1.00 98.00 190 ALA A N 1
ATOM 1532 C CA . ALA A 1 190 ? -17.292 -8.337 23.533 1.00 98.00 190 ALA A CA 1
ATOM 1533 C C . ALA A 1 190 ? -17.162 -9.300 22.337 1.00 98.00 190 ALA A C 1
ATOM 1535 O O . ALA A 1 190 ? -16.190 -9.212 21.588 1.00 98.00 190 ALA A O 1
ATOM 1536 N N . LYS A 1 191 ? -18.145 -10.187 22.121 1.00 98.12 191 LYS A N 1
ATOM 1537 C CA . LYS A 1 191 ? -18.179 -11.100 20.962 1.00 98.12 191 LYS A CA 1
ATOM 1538 C C . LYS A 1 191 ? -18.304 -10.349 19.637 1.00 98.12 191 LYS A C 1
ATOM 1540 O O . LYS A 1 191 ? -17.659 -10.737 18.667 1.00 98.12 191 LYS A O 1
ATOM 1545 N N . GLU A 1 192 ? -19.106 -9.289 19.599 1.00 97.19 192 GLU A N 1
ATOM 1546 C CA . GLU A 1 192 ? -19.264 -8.420 18.430 1.00 97.19 192 GLU A CA 1
ATOM 1547 C C . GLU A 1 192 ? -17.946 -7.727 18.086 1.00 97.19 192 GLU A C 1
ATOM 1549 O O . GLU A 1 192 ? -17.463 -7.898 16.972 1.00 97.19 192 GLU A O 1
ATOM 1554 N N . ARG A 1 193 ? -17.281 -7.087 19.059 1.00 97.69 193 ARG A N 1
ATOM 1555 C CA . ARG A 1 193 ? -15.955 -6.470 18.857 1.00 97.69 193 ARG A CA 1
ATOM 1556 C C . ARG A 1 193 ? -14.901 -7.456 18.354 1.00 97.69 193 ARG A C 1
ATOM 1558 O O . ARG A 1 193 ? -14.115 -7.100 17.483 1.00 97.69 193 ARG A O 1
ATOM 1565 N N . ILE A 1 194 ? -14.869 -8.682 18.888 1.00 97.81 194 ILE A N 1
ATOM 1566 C CA . ILE A 1 194 ? -13.941 -9.724 18.415 1.00 97.81 194 ILE A CA 1
ATOM 1567 C C . ILE A 1 194 ? -14.260 -10.085 16.960 1.00 97.81 194 ILE A C 1
ATOM 1569 O O . ILE A 1 194 ? -13.368 -10.045 16.117 1.00 97.81 194 ILE A O 1
ATOM 1573 N N . ARG A 1 195 ? -15.534 -10.343 16.634 1.00 97.88 195 ARG A N 1
ATOM 1574 C CA . ARG A 1 195 ? -15.970 -10.650 15.263 1.00 97.88 195 ARG A CA 1
ATOM 1575 C C . ARG A 1 195 ? -15.674 -9.507 14.287 1.00 97.88 195 ARG A C 1
ATOM 1577 O O . ARG A 1 195 ? -15.264 -9.771 13.163 1.00 97.88 195 ARG A O 1
ATOM 1584 N N . GLU A 1 196 ? -15.871 -8.256 14.692 1.00 97.50 196 GLU A N 1
ATOM 1585 C CA . GLU A 1 196 ? -15.544 -7.071 13.889 1.00 97.50 196 GLU A CA 1
ATOM 1586 C C . GLU A 1 196 ? -14.038 -6.964 13.631 1.00 97.50 196 GLU A C 1
ATOM 1588 O O . GLU A 1 196 ? -13.630 -6.727 12.497 1.00 97.50 196 GLU A O 1
ATOM 1593 N N . GLN A 1 197 ? -13.199 -7.200 14.646 1.00 97.88 197 GLN A N 1
ATOM 1594 C CA . GLN A 1 197 ? -11.740 -7.220 14.495 1.00 97.88 197 GLN A CA 1
ATOM 1595 C C . GLN A 1 197 ? -11.270 -8.368 13.590 1.00 97.88 197 GLN A C 1
ATOM 1597 O O . GLN A 1 197 ? -10.414 -8.164 12.725 1.00 97.88 197 GLN A O 1
ATOM 1602 N N . GLU A 1 198 ? -11.843 -9.563 13.733 1.00 97.75 198 GLU A N 1
ATOM 1603 C CA . GLU A 1 198 ? -11.574 -10.710 12.860 1.00 97.75 198 GLU A CA 1
ATOM 1604 C C . GLU A 1 198 ? -11.998 -10.423 11.412 1.00 97.75 198 GLU A C 1
ATOM 1606 O O . GLU A 1 198 ? -11.200 -10.604 10.493 1.00 97.75 198 GLU A O 1
ATOM 1611 N N . ALA A 1 199 ? -13.208 -9.897 11.198 1.00 98.00 199 ALA A N 1
ATOM 1612 C CA . ALA A 1 199 ? -13.714 -9.544 9.873 1.00 98.00 199 ALA A CA 1
ATOM 1613 C C . ALA A 1 199 ? -12.879 -8.435 9.211 1.00 98.00 199 ALA A C 1
ATOM 1615 O O . ALA A 1 199 ? -12.507 -8.558 8.046 1.00 98.00 199 ALA A O 1
ATOM 1616 N N . TYR A 1 200 ? -12.521 -7.388 9.959 1.00 97.94 200 TYR A N 1
ATOM 1617 C CA . TYR A 1 200 ? -11.689 -6.284 9.480 1.00 97.94 200 TYR A CA 1
ATOM 1618 C C . TYR A 1 200 ? -10.267 -6.741 9.128 1.00 97.94 200 TYR A C 1
ATOM 1620 O O . TYR A 1 200 ? -9.758 -6.435 8.049 1.00 97.94 200 TYR A O 1
ATOM 1628 N N . THR A 1 201 ? -9.624 -7.530 9.995 1.00 98.12 201 THR A N 1
ATOM 1629 C CA . THR A 1 201 ? -8.276 -8.059 9.720 1.00 98.12 201 THR A CA 1
ATOM 1630 C C . THR A 1 201 ? -8.274 -9.077 8.580 1.00 98.12 201 THR A C 1
ATOM 1632 O O . THR A 1 201 ? -7.319 -9.107 7.801 1.00 98.12 201 THR A O 1
ATOM 1635 N N . TYR A 1 202 ? -9.340 -9.869 8.426 1.00 98.06 202 TYR A N 1
ATOM 1636 C CA . TYR A 1 202 ? -9.546 -10.728 7.261 1.00 98.06 202 TYR A CA 1
ATOM 1637 C C . TYR A 1 202 ? -9.713 -9.907 5.975 1.00 98.06 202 TYR A C 1
ATOM 1639 O O . TYR A 1 202 ? -9.020 -10.171 4.994 1.00 98.06 202 TYR A O 1
ATOM 1647 N N . GLN A 1 203 ? -10.558 -8.870 5.986 1.00 98.31 203 GLN A N 1
ATOM 1648 C CA . GLN A 1 203 ? -10.791 -7.997 4.833 1.00 98.31 203 GLN A CA 1
ATOM 1649 C C . GLN A 1 203 ? -9.513 -7.260 4.401 1.00 98.31 203 GLN A C 1
ATOM 1651 O O . GLN A 1 203 ? -9.236 -7.179 3.204 1.00 98.31 203 GLN A O 1
ATOM 1656 N N . ILE A 1 204 ? -8.693 -6.787 5.350 1.00 98.25 204 ILE A N 1
ATOM 1657 C CA . ILE A 1 204 ? -7.368 -6.219 5.050 1.00 98.25 204 ILE A CA 1
ATOM 1658 C C . ILE A 1 204 ? -6.482 -7.255 4.358 1.00 98.25 204 ILE A C 1
ATOM 1660 O O . ILE A 1 204 ? -5.950 -6.966 3.289 1.00 98.25 204 ILE A O 1
ATOM 1664 N N . LYS A 1 205 ? -6.342 -8.461 4.925 1.00 98.12 205 LYS A N 1
ATOM 1665 C CA . LYS A 1 205 ? -5.502 -9.524 4.344 1.00 98.12 205 LYS A CA 1
ATOM 1666 C C . LYS A 1 205 ? -5.971 -9.920 2.944 1.00 98.12 205 LYS A C 1
ATOM 1668 O O . LYS A 1 205 ? -5.147 -10.096 2.054 1.00 98.12 205 LYS A O 1
ATOM 1673 N N . GLN A 1 206 ? -7.284 -10.012 2.732 1.00 98.19 206 GLN A N 1
ATOM 1674 C CA . GLN A 1 206 ? -7.871 -10.295 1.424 1.00 98.19 206 GLN A CA 1
ATOM 1675 C C . GLN A 1 206 ? -7.576 -9.172 0.418 1.00 98.19 206 GLN A C 1
ATOM 1677 O O . GLN A 1 206 ? -7.148 -9.452 -0.700 1.00 98.19 206 GLN A O 1
ATOM 1682 N N . SER A 1 207 ? -7.744 -7.908 0.820 1.00 97.56 207 SER A N 1
ATOM 1683 C CA . SER A 1 207 ? -7.420 -6.746 -0.016 1.00 97.56 207 SER A CA 1
ATOM 1684 C C . SER A 1 207 ? -5.927 -6.677 -0.352 1.00 97.56 207 SER A C 1
ATOM 1686 O O . SER A 1 207 ? -5.577 -6.355 -1.483 1.00 97.56 207 SER A O 1
ATOM 1688 N N . GLN A 1 208 ? -5.045 -6.983 0.604 1.00 97.50 208 GLN A N 1
ATOM 1689 C CA . GLN A 1 208 ? -3.596 -7.037 0.394 1.00 97.50 208 GLN A CA 1
ATOM 1690 C C . GLN A 1 208 ? -3.222 -8.148 -0.591 1.00 97.50 208 GLN A C 1
ATOM 1692 O O . GLN A 1 208 ? -2.539 -7.871 -1.570 1.00 97.50 208 GLN A O 1
ATOM 1697 N N . ALA A 1 209 ? -3.749 -9.364 -0.414 1.00 98.06 209 ALA A N 1
ATOM 1698 C CA . ALA A 1 209 ? -3.511 -10.475 -1.336 1.00 98.06 209 ALA A CA 1
ATOM 1699 C C . ALA A 1 209 ? -3.981 -10.157 -2.771 1.00 98.06 209 ALA A C 1
ATOM 1701 O O . ALA A 1 209 ? -3.262 -10.421 -3.732 1.00 98.06 209 ALA A O 1
ATOM 1702 N N . GLN A 1 210 ? -5.148 -9.519 -2.929 1.00 97.56 210 GLN A N 1
ATOM 1703 C CA . GLN A 1 210 ? -5.639 -9.057 -4.236 1.00 97.56 210 GLN A CA 1
ATOM 1704 C C . GLN A 1 210 ? -4.745 -7.963 -4.849 1.00 97.56 210 GLN A C 1
ATOM 1706 O O . GLN A 1 210 ? -4.501 -7.964 -6.058 1.00 97.56 210 GLN A O 1
ATOM 1711 N N . GLN A 1 211 ? -4.232 -7.029 -4.042 1.00 97.62 211 GLN A N 1
ATOM 1712 C CA . GLN A 1 211 ? -3.287 -6.004 -4.504 1.00 97.62 211 GLN A CA 1
ATOM 1713 C C . GLN A 1 211 ? -1.939 -6.611 -4.922 1.00 97.62 211 GLN A C 1
ATOM 1715 O O . GLN A 1 211 ? -1.406 -6.242 -5.966 1.00 97.62 211 GLN A O 1
ATOM 1720 N N . GLU A 1 212 ? -1.414 -7.576 -4.168 1.00 97.94 212 GLU A N 1
ATOM 1721 C CA . GLU A 1 212 ? -0.194 -8.312 -4.516 1.00 97.94 212 GLU A CA 1
ATOM 1722 C C . GLU A 1 212 ? -0.362 -9.129 -5.805 1.00 97.94 212 GLU A C 1
ATOM 1724 O O . GLU A 1 212 ? 0.494 -9.052 -6.688 1.00 97.94 212 GLU A O 1
ATOM 1729 N N . GLU A 1 213 ? -1.476 -9.852 -5.967 1.00 98.00 213 GLU A N 1
ATOM 1730 C CA . GLU A 1 213 ? -1.766 -10.631 -7.178 1.00 98.00 213 GLU A CA 1
ATOM 1731 C C . GLU A 1 213 ? -1.907 -9.725 -8.410 1.00 98.00 213 GLU A C 1
ATOM 1733 O O . GLU A 1 213 ? -1.264 -9.957 -9.440 1.00 98.00 213 GLU A O 1
ATOM 1738 N N . THR A 1 214 ? -2.694 -8.648 -8.309 1.00 97.44 214 THR A N 1
ATOM 1739 C CA . THR A 1 214 ? -2.867 -7.692 -9.415 1.00 97.44 214 THR A CA 1
ATOM 1740 C C . THR A 1 214 ? -1.563 -6.977 -9.768 1.00 97.44 214 THR A C 1
ATOM 1742 O O . THR A 1 214 ? -1.256 -6.836 -10.955 1.00 97.44 214 THR A O 1
ATOM 1745 N N . PHE A 1 215 ? -0.747 -6.594 -8.781 1.00 98.19 215 PHE A N 1
ATOM 1746 C CA . PHE A 1 215 ? 0.576 -6.014 -9.017 1.00 98.19 215 PHE A CA 1
ATOM 1747 C C . PHE A 1 215 ? 1.540 -7.017 -9.668 1.00 98.19 215 PHE A C 1
ATOM 1749 O O . PHE A 1 215 ? 2.231 -6.670 -10.628 1.00 98.19 215 PHE A O 1
ATOM 1756 N N . ALA A 1 216 ? 1.564 -8.273 -9.213 1.00 98.00 216 ALA A N 1
ATOM 1757 C CA . ALA A 1 216 ? 2.384 -9.328 -9.806 1.00 98.00 216 ALA A CA 1
ATOM 1758 C C . ALA A 1 216 ? 1.985 -9.610 -11.267 1.00 98.00 216 ALA A C 1
ATOM 1760 O O . ALA A 1 216 ? 2.856 -9.729 -12.135 1.00 98.00 216 ALA A O 1
ATOM 1761 N N . LEU A 1 217 ? 0.682 -9.639 -11.563 1.00 97.88 217 LEU A N 1
ATOM 1762 C CA . LEU A 1 217 ? 0.156 -9.789 -12.920 1.00 97.88 217 LEU A CA 1
ATOM 1763 C C . LEU A 1 217 ? 0.540 -8.601 -13.818 1.00 97.88 217 LEU A C 1
ATOM 1765 O O . LEU A 1 217 ? 1.014 -8.809 -14.937 1.00 97.88 217 LEU A O 1
ATOM 1769 N N . GLN A 1 218 ? 0.390 -7.364 -13.331 1.00 97.56 218 GLN A N 1
ATOM 1770 C CA . GLN A 1 218 ? 0.814 -6.160 -14.056 1.00 97.56 218 GLN A CA 1
ATOM 1771 C C . GLN A 1 218 ? 2.324 -6.157 -14.315 1.00 97.56 218 GLN A C 1
ATOM 1773 O O . GLN A 1 218 ? 2.750 -5.911 -15.443 1.00 97.56 218 GLN A O 1
ATOM 1778 N N . LYS A 1 219 ? 3.139 -6.496 -13.309 1.00 98.06 219 LYS A N 1
ATOM 1779 C CA . LYS A 1 219 ? 4.596 -6.611 -13.442 1.00 98.06 219 LYS A CA 1
ATOM 1780 C C . LYS A 1 219 ? 4.977 -7.637 -14.509 1.00 98.06 219 LYS A C 1
ATOM 1782 O O . LYS A 1 219 ? 5.774 -7.315 -15.387 1.00 98.06 219 LYS A O 1
ATOM 1787 N N . LYS A 1 220 ? 4.363 -8.827 -14.488 1.00 98.12 220 LYS A N 1
ATOM 1788 C CA . LYS A 1 220 ? 4.586 -9.877 -15.494 1.00 98.12 220 LYS A CA 1
ATOM 1789 C C . LYS A 1 220 ? 4.193 -9.414 -16.900 1.00 98.12 220 LYS A C 1
ATOM 1791 O O . LYS A 1 220 ? 4.965 -9.612 -17.833 1.00 98.12 220 LYS A O 1
ATOM 1796 N N . LYS A 1 221 ? 3.037 -8.757 -17.054 1.00 98.12 221 LYS A N 1
ATOM 1797 C CA . LYS A 1 221 ? 2.588 -8.194 -18.339 1.00 98.12 221 LYS A CA 1
ATOM 1798 C C . LYS A 1 221 ? 3.561 -7.134 -18.867 1.00 98.12 221 LYS A C 1
ATOM 1800 O O . LYS A 1 221 ? 3.899 -7.150 -20.047 1.00 98.12 221 LYS A O 1
ATOM 1805 N N . ASN A 1 222 ? 4.033 -6.241 -17.998 1.00 97.69 222 ASN A N 1
ATOM 1806 C CA . ASN A 1 222 ? 4.982 -5.191 -18.366 1.00 97.69 222 ASN A CA 1
ATOM 1807 C C . ASN A 1 222 ? 6.346 -5.777 -18.757 1.00 97.69 222 ASN A C 1
ATOM 1809 O O . ASN A 1 222 ? 6.922 -5.335 -19.745 1.00 97.69 222 ASN A O 1
ATOM 1813 N N . GLN A 1 223 ? 6.831 -6.801 -18.044 1.00 97.75 223 GLN A N 1
ATOM 1814 C CA . GLN A 1 223 ? 8.041 -7.541 -18.421 1.00 97.75 223 GLN A CA 1
ATOM 1815 C C . GLN A 1 223 ? 7.879 -8.204 -19.793 1.00 97.75 223 GLN A C 1
ATOM 1817 O O . GLN A 1 223 ? 8.673 -7.926 -20.678 1.00 97.75 223 GLN A O 1
ATOM 1822 N N . GLN A 1 224 ? 6.794 -8.949 -20.031 1.00 97.88 224 GLN A N 1
ATOM 1823 C CA . GLN A 1 224 ? 6.526 -9.561 -21.341 1.00 97.88 224 GLN A CA 1
ATOM 1824 C C . GLN A 1 224 ? 6.448 -8.536 -22.485 1.00 97.88 224 GLN A C 1
ATOM 1826 O O . GLN A 1 224 ? 6.896 -8.815 -23.596 1.00 97.88 224 GLN A O 1
ATOM 1831 N N . MET A 1 225 ? 5.899 -7.343 -22.228 1.00 97.44 225 MET A N 1
ATOM 1832 C CA . MET A 1 225 ? 5.870 -6.260 -23.215 1.00 97.44 225 MET A CA 1
ATOM 1833 C C . MET A 1 225 ? 7.271 -5.693 -23.484 1.00 97.44 225 MET A C 1
ATOM 1835 O O . MET A 1 225 ? 7.609 -5.462 -24.642 1.00 97.44 225 MET A O 1
ATOM 1839 N N . LEU A 1 226 ? 8.089 -5.498 -22.445 1.00 98.00 226 LEU A N 1
ATOM 1840 C CA . LEU A 1 226 ? 9.480 -5.056 -22.580 1.00 98.00 226 LEU A CA 1
ATOM 1841 C C . LEU A 1 226 ? 10.331 -6.096 -23.315 1.00 98.00 226 LEU A C 1
ATOM 1843 O O . LEU A 1 226 ? 11.027 -5.734 -24.256 1.00 98.00 226 LEU A O 1
ATOM 1847 N N . ASP A 1 227 ? 10.221 -7.375 -22.957 1.00 97.81 227 ASP A N 1
ATOM 1848 C CA . ASP A 1 227 ? 10.934 -8.476 -23.611 1.00 97.81 227 ASP A CA 1
ATOM 1849 C C . ASP A 1 227 ? 10.557 -8.565 -25.103 1.00 97.81 227 ASP A C 1
ATOM 1851 O O . ASP A 1 227 ? 11.426 -8.710 -25.962 1.00 97.81 227 ASP A O 1
ATOM 1855 N N . GLY A 1 228 ? 9.271 -8.388 -25.436 1.00 97.75 228 GLY A N 1
ATOM 1856 C CA . GLY A 1 228 ? 8.797 -8.306 -26.822 1.00 97.75 228 GLY A CA 1
ATOM 1857 C C . GLY A 1 228 ? 9.309 -7.071 -27.577 1.00 97.75 228 GLY A C 1
ATOM 1858 O O . GLY A 1 228 ? 9.703 -7.175 -28.742 1.00 97.75 228 GLY A O 1
ATOM 1859 N N . MET A 1 229 ? 9.358 -5.904 -26.927 1.00 97.50 229 MET A N 1
ATOM 1860 C CA . MET A 1 229 ? 9.948 -4.686 -27.503 1.00 97.50 229 MET A CA 1
ATOM 1861 C C . MET A 1 229 ? 11.455 -4.837 -27.740 1.00 97.50 229 MET A C 1
ATOM 1863 O O . MET A 1 229 ? 11.947 -4.436 -28.791 1.00 97.50 229 MET A O 1
ATOM 1867 N N . VAL A 1 230 ? 12.187 -5.450 -26.806 1.00 97.69 230 VAL A N 1
ATOM 1868 C CA . VAL A 1 230 ? 13.616 -5.745 -26.972 1.00 97.69 230 VAL A CA 1
ATOM 1869 C C . VAL A 1 230 ? 13.814 -6.723 -28.126 1.00 97.69 230 VAL A C 1
ATOM 1871 O O . VAL A 1 230 ? 14.568 -6.410 -29.038 1.00 97.69 230 VAL A O 1
ATOM 1874 N N . ALA A 1 231 ? 13.088 -7.845 -28.160 1.00 97.25 231 ALA A N 1
ATOM 1875 C CA . ALA A 1 231 ? 13.214 -8.840 -29.225 1.00 97.25 231 ALA A CA 1
ATOM 1876 C C . ALA A 1 231 ? 12.934 -8.258 -30.623 1.00 97.25 231 ALA A C 1
ATOM 1878 O O . ALA A 1 231 ? 13.705 -8.495 -31.554 1.00 97.25 231 ALA A O 1
ATOM 1879 N N . THR A 1 232 ? 11.875 -7.453 -30.771 1.00 97.19 232 THR A N 1
ATOM 1880 C CA . THR A 1 232 ? 11.567 -6.775 -32.046 1.00 97.19 232 THR A CA 1
ATOM 1881 C C . THR A 1 232 ? 12.649 -5.767 -32.435 1.00 97.19 232 THR A C 1
ATOM 1883 O O . THR A 1 232 ? 13.087 -5.768 -33.583 1.00 97.19 232 THR A O 1
ATOM 1886 N N . LYS A 1 233 ? 13.161 -4.963 -31.492 1.00 97.12 233 LYS A N 1
ATOM 1887 C CA . LYS A 1 233 ? 14.248 -4.009 -31.773 1.00 97.12 233 LYS A CA 1
ATOM 1888 C C . LYS A 1 233 ? 15.581 -4.682 -32.086 1.00 97.12 233 LYS A C 1
ATOM 1890 O O . LYS A 1 233 ? 16.284 -4.213 -32.975 1.00 97.12 233 LYS A O 1
ATOM 1895 N N . THR A 1 234 ? 15.908 -5.798 -31.437 1.00 97.25 234 THR A N 1
ATOM 1896 C CA . THR A 1 234 ? 17.079 -6.614 -31.786 1.00 97.25 234 THR A CA 1
ATOM 1897 C C . THR A 1 234 ? 16.957 -7.163 -33.207 1.00 97.25 234 THR A C 1
ATOM 1899 O O . THR A 1 234 ? 17.907 -7.043 -33.972 1.00 97.25 234 THR A O 1
ATOM 1902 N N . GLN A 1 235 ? 15.786 -7.676 -33.605 1.00 97.69 235 GLN A N 1
ATOM 1903 C CA . GLN A 1 235 ? 15.554 -8.135 -34.981 1.00 97.69 235 GLN A CA 1
ATOM 1904 C C . GLN A 1 235 ? 15.677 -6.998 -36.007 1.00 97.69 235 GLN A C 1
ATOM 1906 O O . GLN A 1 235 ? 16.377 -7.167 -37.004 1.00 97.69 235 GLN A O 1
ATOM 1911 N N . GLU A 1 236 ? 15.067 -5.834 -35.747 1.00 97.25 236 GLU A N 1
ATOM 1912 C CA . GLU A 1 236 ? 15.206 -4.643 -36.600 1.00 97.25 236 GLU A CA 1
ATOM 1913 C C . GLU A 1 236 ? 16.678 -4.220 -36.759 1.00 97.25 236 GLU A C 1
ATOM 1915 O O . GLU A 1 236 ? 17.121 -3.911 -37.869 1.00 97.25 236 GLU A O 1
ATOM 1920 N N . TRP A 1 237 ? 17.455 -4.229 -35.671 1.00 97.56 237 TRP A N 1
ATOM 1921 C CA . TRP A 1 237 ? 18.884 -3.908 -35.700 1.00 97.56 237 TRP A CA 1
ATOM 1922 C C . TRP A 1 237 ? 19.700 -4.956 -36.455 1.00 97.56 237 TRP A C 1
ATOM 1924 O O . TRP A 1 237 ? 20.527 -4.579 -37.278 1.00 97.56 237 TRP A O 1
ATOM 1934 N N . GLU A 1 238 ? 19.439 -6.251 -36.267 1.00 97.31 238 GLU A N 1
ATOM 1935 C CA . GLU A 1 238 ? 20.099 -7.307 -37.039 1.00 97.31 238 GLU A CA 1
ATOM 1936 C C . GLU A 1 238 ? 19.815 -7.201 -38.542 1.00 97.31 238 GLU A C 1
ATOM 1938 O O . GLU A 1 238 ? 20.713 -7.447 -39.350 1.00 97.31 238 GLU A O 1
ATOM 1943 N N . THR A 1 239 ? 18.585 -6.854 -38.943 1.00 97.00 239 THR A N 1
ATOM 1944 C CA . THR A 1 239 ? 18.271 -6.599 -40.358 1.00 97.00 239 THR A CA 1
ATOM 1945 C C . THR A 1 239 ? 18.996 -5.359 -40.866 1.00 97.00 239 THR A C 1
ATOM 1947 O O . THR A 1 239 ? 19.649 -5.424 -41.904 1.00 97.00 239 THR A O 1
ATOM 1950 N N . ARG A 1 240 ? 18.991 -4.269 -40.090 1.00 97.31 240 ARG A N 1
ATOM 1951 C CA . ARG A 1 240 ? 19.657 -3.009 -40.438 1.00 97.31 240 ARG A CA 1
ATOM 1952 C C . ARG A 1 240 ? 21.170 -3.167 -40.586 1.00 97.31 240 ARG A C 1
ATOM 1954 O O . ARG A 1 240 ? 21.770 -2.571 -41.474 1.00 97.31 240 ARG A O 1
ATOM 1961 N N . GLU A 1 241 ? 21.790 -3.970 -39.728 1.00 96.94 241 GLU A N 1
ATOM 1962 C CA . GLU A 1 241 ? 23.226 -4.247 -39.769 1.00 96.94 241 GLU A CA 1
ATOM 1963 C C . GLU A 1 241 ? 23.592 -5.168 -40.946 1.00 96.94 241 GLU A C 1
ATOM 1965 O O . GLU A 1 241 ? 24.652 -5.007 -41.546 1.00 96.94 241 GLU A O 1
ATOM 1970 N N . LYS A 1 242 ? 22.715 -6.109 -41.330 1.00 97.00 242 LYS A N 1
ATOM 1971 C CA . LYS A 1 242 ? 22.888 -6.907 -42.558 1.00 97.00 242 LYS A CA 1
ATOM 1972 C C . LYS A 1 242 ? 22.814 -6.020 -43.804 1.00 97.00 242 LYS A C 1
ATOM 1974 O O . LYS A 1 242 ? 23.749 -6.061 -44.597 1.00 97.00 242 LYS A O 1
ATOM 1979 N N . GLU A 1 243 ? 21.785 -5.175 -43.915 1.00 96.38 243 GLU A N 1
ATOM 1980 C CA . GLU A 1 243 ? 21.635 -4.189 -45.001 1.00 96.38 243 GLU A CA 1
ATOM 1981 C C . GLU A 1 243 ? 22.867 -3.278 -45.117 1.00 96.38 243 GLU A C 1
ATOM 1983 O O . GLU A 1 243 ? 23.409 -3.097 -46.207 1.00 96.38 243 GLU A O 1
ATOM 1988 N N . LEU A 1 244 ? 23.349 -2.736 -43.991 1.00 97.31 244 LEU A N 1
ATOM 1989 C CA . LEU A 1 244 ? 24.514 -1.851 -43.978 1.00 97.31 244 LEU A CA 1
ATOM 1990 C C . LEU A 1 244 ? 25.791 -2.585 -44.418 1.00 97.31 244 LEU A C 1
ATOM 1992 O O . LEU A 1 244 ? 26.506 -2.085 -45.281 1.00 97.31 244 LEU A O 1
ATOM 1996 N N . ARG A 1 245 ? 26.037 -3.803 -43.912 1.00 97.00 245 ARG A N 1
ATOM 1997 C CA . ARG A 1 245 ? 27.188 -4.628 -44.327 1.00 97.00 245 ARG A CA 1
ATOM 1998 C C . ARG A 1 245 ? 27.126 -5.069 -45.794 1.00 97.00 245 ARG A C 1
ATOM 2000 O O . ARG A 1 245 ? 28.156 -5.429 -46.362 1.00 97.00 245 ARG A O 1
ATOM 2007 N N . GLU A 1 246 ? 25.947 -5.109 -46.411 1.00 96.50 246 GLU A N 1
ATOM 2008 C CA . GLU A 1 246 ? 25.799 -5.346 -47.853 1.00 96.50 246 GLU A CA 1
ATOM 2009 C C . GLU A 1 246 ? 26.115 -4.075 -48.652 1.00 96.50 246 GLU A C 1
ATOM 2011 O O . GLU A 1 246 ? 26.941 -4.130 -49.564 1.00 96.50 246 GLU A O 1
ATOM 2016 N N . GLN A 1 247 ? 25.591 -2.917 -48.236 1.00 96.38 247 GLN A N 1
ATOM 2017 C CA . GLN A 1 247 ? 25.915 -1.615 -48.835 1.00 96.38 247 GLN A CA 1
ATOM 2018 C C . GLN A 1 247 ? 27.412 -1.273 -48.742 1.00 96.38 247 GLN A C 1
ATOM 2020 O O . GLN A 1 247 ? 27.987 -0.772 -49.707 1.00 96.38 247 GLN A O 1
ATOM 2025 N N . GLU A 1 248 ? 28.077 -1.590 -47.627 1.00 95.62 248 GLU A N 1
ATOM 2026 C CA . GLU A 1 248 ? 29.528 -1.415 -47.461 1.00 95.62 248 GLU A CA 1
ATOM 2027 C C . GLU A 1 248 ? 30.333 -2.264 -48.461 1.00 95.62 248 GLU A C 1
ATOM 2029 O O . GLU A 1 248 ? 31.296 -1.776 -49.057 1.00 95.62 248 GLU A O 1
ATOM 2034 N N . LYS A 1 249 ? 29.914 -3.512 -48.721 1.00 96.50 249 LYS A N 1
ATOM 2035 C CA . LYS A 1 249 ? 30.554 -4.385 -49.725 1.00 96.50 249 LYS A CA 1
ATOM 2036 C C . LYS A 1 249 ? 30.341 -3.884 -51.149 1.00 96.50 249 LYS A C 1
ATOM 2038 O O . LYS A 1 249 ? 31.271 -3.944 -51.955 1.00 96.50 249 LYS A O 1
ATOM 2043 N N . GLU A 1 250 ? 29.139 -3.408 -51.468 1.00 95.38 250 GLU A N 1
ATOM 2044 C CA . GLU A 1 250 ? 28.864 -2.780 -52.762 1.00 95.38 250 GLU A CA 1
ATOM 2045 C C . GLU A 1 250 ? 29.719 -1.524 -52.947 1.00 95.38 250 GLU A C 1
ATOM 2047 O O . GLU A 1 250 ? 30.366 -1.369 -53.982 1.00 95.38 250 GLU A O 1
ATOM 2052 N N . TRP A 1 251 ? 29.809 -0.672 -51.922 1.00 95.56 251 TRP A N 1
ATOM 2053 C CA . TRP A 1 251 ? 30.650 0.523 -51.928 1.00 95.56 251 TRP A CA 1
ATOM 2054 C C . TRP A 1 251 ? 32.134 0.199 -52.145 1.00 95.56 251 TRP A C 1
ATOM 2056 O O . TRP A 1 251 ? 32.770 0.795 -53.014 1.00 95.56 251 TRP A O 1
ATOM 2066 N N . GLU A 1 252 ? 32.686 -0.789 -51.432 1.00 96.31 252 GLU A N 1
ATOM 2067 C CA . GLU A 1 252 ? 34.053 -1.269 -51.668 1.00 96.31 252 GLU A CA 1
ATOM 2068 C C . GLU A 1 252 ? 34.275 -1.748 -53.110 1.00 96.31 252 GLU A C 1
ATOM 2070 O O . GLU A 1 252 ? 35.350 -1.543 -53.684 1.00 96.31 252 GLU A O 1
ATOM 2075 N N . LEU A 1 253 ? 33.285 -2.426 -53.693 1.00 95.69 253 LEU A N 1
ATOM 2076 C CA . LEU A 1 253 ? 33.351 -2.935 -55.058 1.00 95.69 253 LEU A CA 1
ATOM 2077 C C . LEU A 1 253 ? 33.284 -1.791 -56.079 1.00 95.69 253 LEU A C 1
ATOM 2079 O O . LEU A 1 253 ? 34.091 -1.779 -57.012 1.00 95.69 253 LEU A O 1
ATOM 2083 N N . TYR A 1 254 ? 32.410 -0.802 -55.881 1.00 94.75 254 TYR A N 1
ATOM 2084 C CA . TYR A 1 254 ? 32.360 0.406 -56.709 1.00 94.75 254 TYR A CA 1
ATOM 2085 C C . TYR A 1 254 ? 33.645 1.233 -56.599 1.00 94.75 254 TYR A C 1
ATOM 2087 O O . TYR A 1 254 ? 34.152 1.686 -57.624 1.00 94.75 254 TYR A O 1
ATOM 2095 N N . LEU A 1 255 ? 34.233 1.363 -55.405 1.00 95.88 255 LEU A N 1
ATOM 2096 C CA . LEU A 1 255 ? 35.509 2.055 -55.207 1.00 95.88 255 LEU A CA 1
ATOM 2097 C C . LEU A 1 255 ? 36.647 1.360 -55.974 1.00 95.88 255 LEU A C 1
ATOM 2099 O O . LEU A 1 255 ? 37.368 2.006 -56.735 1.00 95.88 255 LEU A O 1
ATOM 2103 N N . LYS A 1 256 ? 36.750 0.026 -55.876 1.00 95.81 256 LYS A N 1
ATOM 2104 C CA . LYS A 1 256 ? 37.720 -0.777 -56.648 1.00 95.81 256 LYS A CA 1
ATOM 2105 C C . LYS A 1 256 ? 37.497 -0.654 -58.162 1.00 95.81 256 LYS A C 1
ATOM 2107 O O . LYS A 1 256 ? 38.466 -0.590 -58.919 1.00 95.81 256 LYS A O 1
ATOM 2112 N N . GLN A 1 257 ? 36.243 -0.600 -58.622 1.00 94.75 257 GLN A N 1
ATOM 2113 C CA . GLN A 1 257 ? 35.926 -0.354 -60.033 1.00 94.75 257 GLN A CA 1
ATOM 2114 C C . GLN A 1 257 ? 36.321 1.059 -60.477 1.00 94.75 257 GLN A C 1
ATOM 2116 O O . GLN A 1 257 ? 36.892 1.201 -61.558 1.00 94.75 257 GLN A O 1
ATOM 2121 N N . TYR A 1 258 ? 36.060 2.078 -59.656 1.00 95.06 258 TYR A N 1
ATOM 2122 C CA . TYR A 1 258 ? 36.428 3.466 -59.923 1.00 95.06 258 TYR A CA 1
ATOM 2123 C C . TYR A 1 258 ? 37.951 3.621 -60.037 1.00 95.06 258 TYR A C 1
ATOM 2125 O O . TYR A 1 258 ? 38.438 4.082 -61.067 1.00 95.06 258 TYR A O 1
ATOM 2133 N N . GLU A 1 259 ? 38.719 3.125 -59.059 1.00 95.06 259 GLU A N 1
ATOM 2134 C CA . GLU A 1 259 ? 40.188 3.129 -59.117 1.00 95.06 259 GLU A CA 1
ATOM 2135 C C . GLU A 1 259 ? 40.723 2.391 -60.355 1.00 95.06 259 GLU A C 1
ATOM 2137 O O . GLU A 1 259 ? 41.667 2.843 -61.008 1.00 95.06 259 GLU A O 1
ATOM 2142 N N . ALA A 1 260 ? 40.121 1.252 -60.711 1.00 95.00 260 ALA A N 1
ATOM 2143 C CA . ALA A 1 260 ? 40.505 0.503 -61.902 1.00 95.00 260 ALA A CA 1
ATOM 2144 C C . ALA A 1 260 ? 40.168 1.253 -63.203 1.00 95.00 260 ALA A C 1
ATOM 2146 O O . ALA A 1 260 ? 40.927 1.155 -64.169 1.00 95.00 260 ALA A O 1
ATOM 2147 N N . GLN A 1 261 ? 39.061 2.000 -63.250 1.00 94.06 261 GLN A N 1
ATOM 2148 C CA . GLN A 1 261 ? 38.718 2.867 -64.379 1.00 94.06 261 GLN A CA 1
ATOM 2149 C C . GLN A 1 261 ? 39.655 4.073 -64.473 1.00 94.06 261 GLN A C 1
ATOM 2151 O O . GLN A 1 261 ? 40.109 4.382 -65.571 1.00 94.06 261 GLN A O 1
ATOM 2156 N N . GLU A 1 262 ? 40.012 4.706 -63.356 1.00 94.56 262 GLU A N 1
ATOM 2157 C CA . GLU A 1 262 ? 40.956 5.826 -63.330 1.00 94.56 262 GLU A CA 1
ATOM 2158 C C . GLU A 1 262 ? 42.352 5.394 -63.798 1.00 94.56 262 GLU A C 1
ATOM 2160 O O . GLU A 1 262 ? 42.885 5.973 -64.747 1.00 94.56 262 GLU A O 1
ATOM 2165 N N . ARG A 1 263 ? 42.889 4.288 -63.262 1.00 94.19 263 ARG A N 1
ATOM 2166 C CA . ARG A 1 263 ? 44.162 3.705 -63.731 1.00 94.19 263 ARG A CA 1
ATOM 2167 C C . ARG A 1 263 ? 44.116 3.317 -65.212 1.00 94.19 263 ARG A C 1
ATOM 2169 O O . ARG A 1 263 ? 45.095 3.526 -65.927 1.00 94.19 263 ARG A O 1
ATOM 2176 N N . LYS A 1 264 ? 42.990 2.775 -65.700 1.00 94.38 264 LYS A N 1
ATOM 2177 C CA . LYS A 1 264 ? 42.792 2.508 -67.137 1.00 94.38 264 LYS A CA 1
ATOM 2178 C C . LYS A 1 264 ? 42.798 3.803 -67.947 1.00 94.38 264 LYS A C 1
ATOM 2180 O O . LYS A 1 264 ? 43.514 3.847 -68.941 1.00 94.38 264 LYS A O 1
ATOM 2185 N N . ARG A 1 265 ? 42.074 4.845 -67.513 1.00 93.69 265 ARG A N 1
ATOM 2186 C CA . ARG A 1 265 ? 42.007 6.166 -68.165 1.00 93.69 265 ARG A CA 1
ATOM 2187 C C . ARG A 1 265 ? 43.399 6.776 -68.291 1.00 93.69 265 ARG A C 1
ATOM 2189 O O . ARG A 1 265 ? 43.785 7.174 -69.388 1.00 93.69 265 ARG A O 1
ATOM 2196 N N . GLU A 1 266 ? 44.171 6.791 -67.206 1.00 94.00 266 GLU A N 1
ATOM 2197 C CA . GLU A 1 266 ? 45.559 7.263 -67.207 1.00 94.00 266 GLU A CA 1
ATOM 2198 C C . GLU A 1 266 ? 46.453 6.451 -68.146 1.00 94.00 266 GLU A C 1
ATOM 2200 O O . GLU A 1 266 ? 47.212 7.031 -68.919 1.00 94.00 266 GLU A O 1
ATOM 2205 N N . ALA A 1 267 ? 46.362 5.118 -68.114 1.00 93.75 267 ALA A N 1
ATOM 2206 C CA . ALA A 1 267 ? 47.155 4.255 -68.985 1.00 93.75 267 ALA A CA 1
ATOM 2207 C C . ALA A 1 267 ? 46.793 4.437 -70.469 1.00 93.75 267 ALA A C 1
ATOM 2209 O O . ALA A 1 267 ? 47.688 4.468 -71.312 1.00 93.75 267 ALA A O 1
ATOM 2210 N N . THR A 1 268 ? 45.507 4.596 -70.803 1.00 93.06 268 THR A N 1
ATOM 2211 C CA . THR A 1 268 ? 45.069 4.901 -72.174 1.00 93.06 268 THR A CA 1
ATOM 2212 C C . THR A 1 268 ? 45.482 6.297 -72.614 1.00 93.06 268 THR A C 1
ATOM 2214 O O . THR A 1 268 ? 45.876 6.461 -73.762 1.00 93.06 268 THR A O 1
ATOM 2217 N N . LEU A 1 269 ? 45.452 7.287 -71.715 1.00 93.62 269 LEU A N 1
ATOM 2218 C CA . LEU A 1 269 ? 45.873 8.650 -72.025 1.00 93.62 269 LEU A CA 1
ATOM 2219 C C . LEU A 1 269 ? 47.384 8.708 -72.264 1.00 93.62 269 LEU A C 1
ATOM 2221 O O . LEU A 1 269 ? 47.790 9.258 -73.279 1.00 93.62 269 LEU A O 1
ATOM 2225 N N . LYS A 1 270 ? 48.194 8.065 -71.410 1.00 94.94 270 LYS A N 1
ATOM 2226 C CA . LYS A 1 270 ? 49.648 7.925 -71.610 1.00 94.94 270 LYS A CA 1
ATOM 2227 C C . LYS A 1 270 ? 49.970 7.235 -72.935 1.00 94.94 270 LYS A C 1
ATOM 2229 O O . LYS A 1 270 ? 50.722 7.779 -73.730 1.00 94.94 270 LYS A O 1
ATOM 2234 N N . LYS A 1 271 ? 49.325 6.100 -73.238 1.00 94.56 271 LYS A N 1
ATOM 2235 C CA . LYS A 1 271 ? 49.493 5.431 -74.540 1.00 94.56 271 LYS A CA 1
ATOM 2236 C C . LYS A 1 271 ? 49.119 6.333 -75.713 1.00 94.56 271 LYS A C 1
ATOM 2238 O O . LYS A 1 271 ? 49.904 6.445 -76.641 1.00 94.56 271 LYS A O 1
ATOM 2243 N N . ALA A 1 272 ? 47.978 7.019 -75.656 1.00 91.81 272 ALA A N 1
ATOM 2244 C CA . ALA A 1 272 ? 47.555 7.928 -76.719 1.00 91.81 272 ALA A CA 1
ATOM 2245 C C . ALA A 1 272 ? 48.506 9.130 -76.884 1.00 91.81 272 ALA A C 1
ATOM 2247 O O . ALA A 1 272 ? 48.753 9.556 -78.012 1.00 91.81 272 ALA A O 1
ATOM 2248 N N . THR A 1 273 ? 49.080 9.662 -75.796 1.00 92.69 273 THR A N 1
ATOM 2249 C CA . THR A 1 273 ? 50.105 10.713 -75.885 1.00 92.69 273 THR A CA 1
ATOM 2250 C C . THR A 1 273 ? 51.422 10.186 -76.440 1.00 92.69 273 THR A C 1
ATOM 2252 O O . THR A 1 273 ? 52.019 10.860 -77.272 1.00 92.69 273 THR A O 1
ATOM 2255 N N . ASP A 1 274 ? 51.855 8.989 -76.042 1.00 93.69 274 ASP A N 1
ATOM 2256 C CA . ASP A 1 274 ? 53.115 8.387 -76.490 1.00 93.69 274 ASP A CA 1
ATOM 2257 C C . ASP A 1 274 ? 53.029 7.965 -77.968 1.00 93.69 274 ASP A C 1
ATOM 2259 O O . ASP A 1 274 ? 53.930 8.254 -78.754 1.00 93.69 274 ASP A O 1
ATOM 2263 N N . GLU A 1 275 ? 51.916 7.350 -78.380 1.00 91.50 275 GLU A N 1
ATOM 2264 C CA . GLU A 1 275 ? 51.614 7.003 -79.774 1.00 91.50 275 GLU A CA 1
ATOM 2265 C C . GLU A 1 275 ? 51.470 8.263 -80.639 1.00 91.50 275 GLU A C 1
ATOM 2267 O O . GLU A 1 275 ? 52.063 8.334 -81.716 1.00 91.50 275 GLU A O 1
ATOM 2272 N N . GLY A 1 276 ? 50.767 9.290 -80.147 1.00 90.81 276 GLY A N 1
ATOM 2273 C CA . GLY A 1 276 ? 50.633 10.582 -80.823 1.00 90.81 276 GLY A CA 1
ATOM 2274 C C . GLY A 1 276 ? 51.969 11.312 -80.989 1.00 90.81 276 GLY A C 1
ATOM 2275 O O . GLY A 1 276 ? 52.263 11.811 -82.076 1.00 90.81 276 GLY A O 1
ATOM 2276 N N . GLN A 1 277 ? 52.821 11.324 -79.958 1.00 91.19 277 GLN A N 1
ATOM 2277 C CA . GLN A 1 277 ? 54.180 11.868 -80.041 1.00 91.19 277 GLN A CA 1
ATOM 2278 C C . GLN A 1 277 ? 55.052 11.059 -81.003 1.00 91.19 277 GLN A C 1
ATOM 2280 O O . GLN A 1 277 ? 55.720 11.646 -81.853 1.00 91.19 277 GLN A O 1
ATOM 2285 N N . ALA A 1 278 ? 55.032 9.727 -80.921 1.00 92.62 278 ALA A N 1
ATOM 2286 C CA . ALA A 1 278 ? 55.817 8.863 -81.796 1.00 92.62 278 ALA A CA 1
ATOM 2287 C C . ALA A 1 278 ? 55.379 8.976 -83.265 1.00 92.62 278 ALA A C 1
ATOM 2289 O O . ALA A 1 278 ? 56.227 8.970 -84.159 1.00 92.62 278 ALA A O 1
ATOM 2290 N N . GLN A 1 279 ? 54.078 9.110 -83.538 1.00 92.25 279 GLN A N 1
ATOM 2291 C CA . GLN A 1 279 ? 53.581 9.349 -84.890 1.00 92.25 279 GLN A CA 1
ATOM 2292 C C . GLN A 1 279 ? 53.944 10.756 -85.380 1.00 92.25 279 GLN A C 1
ATOM 2294 O O . GLN A 1 279 ? 54.479 10.876 -86.479 1.00 92.25 279 GLN A O 1
ATOM 2299 N N . ALA A 1 280 ? 53.765 11.801 -84.566 1.00 91.38 280 ALA A N 1
ATOM 2300 C CA . ALA A 1 280 ? 54.178 13.159 -84.925 1.00 91.38 280 ALA A CA 1
ATOM 2301 C C . ALA A 1 280 ? 55.693 13.255 -85.200 1.00 91.38 280 ALA A C 1
ATOM 2303 O O . ALA A 1 280 ? 56.102 13.898 -86.165 1.00 91.38 280 ALA A O 1
ATOM 2304 N N . GLN A 1 281 ? 56.528 12.566 -84.412 1.00 92.88 281 GLN A N 1
ATOM 2305 C CA . GLN A 1 281 ? 57.972 12.461 -84.644 1.00 92.88 281 GLN A CA 1
ATOM 2306 C C . GLN A 1 281 ? 58.296 11.725 -85.949 1.00 92.88 281 GLN A C 1
ATOM 2308 O O . GLN A 1 281 ? 59.115 12.216 -86.723 1.00 92.88 281 GLN A O 1
ATOM 2313 N N . LYS A 1 282 ? 57.641 10.591 -86.236 1.00 93.69 282 LYS A N 1
ATOM 2314 C CA . LYS A 1 282 ? 57.810 9.860 -87.506 1.00 93.69 282 LYS A CA 1
ATOM 2315 C C . LYS A 1 282 ? 57.389 10.705 -88.706 1.00 93.69 282 LYS A C 1
ATOM 2317 O O . LYS A 1 282 ? 58.127 10.781 -89.681 1.00 93.69 282 LYS A O 1
ATOM 2322 N N . GLU A 1 283 ? 56.241 11.373 -88.639 1.00 92.69 283 GLU A N 1
ATOM 2323 C CA . GLU A 1 283 ? 55.773 12.266 -89.703 1.00 92.69 283 GLU A CA 1
ATOM 2324 C C . GLU A 1 283 ? 56.713 13.462 -89.903 1.00 92.69 283 GLU A C 1
ATOM 2326 O O . GLU A 1 283 ? 56.983 13.837 -91.043 1.00 92.69 283 GLU A O 1
ATOM 2331 N N . ALA A 1 284 ? 57.244 14.042 -88.822 1.00 92.81 284 ALA A N 1
ATOM 2332 C CA . ALA A 1 284 ? 58.234 15.113 -88.893 1.00 92.81 284 ALA A CA 1
ATOM 2333 C C . ALA A 1 284 ? 59.561 14.633 -89.506 1.00 92.81 284 ALA A C 1
ATOM 2335 O O . ALA A 1 284 ? 60.108 15.325 -90.361 1.00 92.81 284 ALA A O 1
ATOM 2336 N N . GLN A 1 285 ? 60.046 13.442 -89.135 1.00 94.06 285 GLN A N 1
ATOM 2337 C CA . GLN A 1 285 ? 61.237 12.823 -89.731 1.00 94.06 285 GLN A CA 1
ATOM 2338 C C . GLN A 1 285 ? 61.035 12.531 -91.221 1.00 94.06 285 GLN A C 1
ATOM 2340 O O . GLN A 1 285 ? 61.863 12.938 -92.028 1.00 94.06 285 GLN A O 1
ATOM 2345 N N . ILE A 1 286 ? 59.910 11.920 -91.610 1.00 93.12 286 ILE A N 1
ATOM 2346 C CA . ILE A 1 286 ? 59.585 11.645 -93.018 1.00 93.12 286 ILE A CA 1
ATOM 2347 C C . ILE A 1 286 ? 59.513 12.951 -93.821 1.00 93.12 286 ILE A C 1
ATOM 2349 O O . ILE A 1 286 ? 60.089 13.030 -94.903 1.00 93.12 286 ILE A O 1
ATOM 2353 N N . LYS A 1 287 ? 58.864 14.000 -93.295 1.00 93.25 287 LYS A N 1
ATOM 2354 C CA . LYS A 1 287 ? 58.822 15.325 -93.942 1.00 93.25 287 LYS A CA 1
ATOM 2355 C C . LYS A 1 287 ? 60.220 15.942 -94.061 1.00 93.25 287 LYS A C 1
ATOM 2357 O O . LYS A 1 287 ? 60.550 16.464 -95.121 1.00 93.25 287 LYS A O 1
ATOM 2362 N N . ALA A 1 288 ? 61.052 15.850 -93.023 1.00 92.31 288 ALA A N 1
ATOM 2363 C CA . ALA A 1 288 ? 62.424 16.355 -93.047 1.00 92.31 288 ALA A CA 1
ATOM 2364 C C . ALA A 1 288 ? 63.316 15.596 -94.048 1.00 92.31 288 ALA A C 1
ATOM 2366 O O . ALA A 1 288 ? 64.064 16.228 -94.790 1.00 92.31 288 ALA A O 1
ATOM 2367 N N . ASP A 1 289 ? 63.207 14.268 -94.124 1.00 92.31 289 ASP A N 1
ATOM 2368 C CA . ASP A 1 289 ? 63.948 13.441 -95.082 1.00 92.31 289 ASP A CA 1
ATOM 2369 C C . ASP A 1 289 ? 63.472 13.651 -96.526 1.00 92.31 289 ASP A C 1
ATOM 2371 O O . ASP A 1 289 ? 64.297 13.677 -97.442 1.00 92.31 289 ASP A O 1
ATOM 2375 N N . LEU A 1 290 ? 62.167 13.850 -96.747 1.00 93.38 290 LEU A N 1
ATOM 2376 C CA . LEU A 1 290 ? 61.622 14.227 -98.054 1.00 93.38 290 LEU A CA 1
ATOM 2377 C C . LEU A 1 290 ? 62.141 15.600 -98.492 1.00 93.38 290 LEU A C 1
ATOM 2379 O O . LEU A 1 290 ? 62.703 15.695 -99.578 1.00 93.38 290 LEU A O 1
ATOM 2383 N N . LEU A 1 291 ? 62.052 16.625 -97.635 1.00 93.06 291 LEU A N 1
ATOM 2384 C CA . LEU A 1 291 ? 62.605 17.958 -97.912 1.00 93.06 291 LEU A CA 1
ATOM 2385 C C . LEU A 1 291 ? 64.118 17.903 -98.167 1.00 93.06 291 LEU A C 1
ATOM 2387 O O . LEU A 1 291 ? 64.617 18.535 -99.092 1.00 93.06 291 LEU A O 1
ATOM 2391 N N . LYS A 1 292 ? 64.863 17.105 -97.393 1.00 93.88 292 LYS A N 1
ATOM 2392 C CA . LYS A 1 292 ? 66.304 16.908 -97.589 1.00 93.88 292 LYS A CA 1
ATOM 2393 C C . LYS A 1 292 ? 66.614 16.256 -98.937 1.00 93.88 292 LYS A C 1
ATOM 2395 O O . LYS A 1 292 ? 67.533 16.706 -99.617 1.00 93.88 292 LYS A O 1
ATOM 2400 N N . ARG A 1 293 ? 65.859 15.227 -99.340 1.00 93.06 293 ARG A N 1
ATOM 2401 C CA . ARG A 1 293 ? 65.993 14.588 -100.662 1.00 93.06 293 ARG A CA 1
ATOM 2402 C C . ARG A 1 293 ? 65.593 15.523 -101.796 1.00 93.06 293 ARG A C 1
ATOM 2404 O O . ARG A 1 293 ? 66.256 15.521 -102.825 1.00 93.06 293 ARG A O 1
ATOM 2411 N N . GLU A 1 294 ? 64.553 16.327 -101.608 1.00 90.69 294 GLU A N 1
ATOM 2412 C CA . GLU A 1 294 ? 64.117 17.322 -102.584 1.00 90.69 294 GLU A CA 1
ATOM 2413 C C . GLU A 1 294 ? 65.197 18.389 -102.791 1.00 90.69 294 GLU A C 1
ATOM 2415 O O . GLU A 1 294 ? 65.611 18.612 -103.925 1.00 90.69 294 GLU A O 1
ATOM 2420 N N . VAL A 1 295 ? 65.747 18.956 -101.710 1.00 92.62 295 VAL A N 1
ATOM 2421 C CA . VAL A 1 295 ? 66.887 19.886 -101.773 1.00 92.62 295 VAL A CA 1
ATOM 2422 C C . VAL A 1 295 ? 68.096 19.227 -102.441 1.00 92.62 295 VAL A C 1
ATOM 2424 O O . VAL A 1 295 ? 68.671 19.816 -103.346 1.00 92.62 295 VAL A O 1
ATOM 2427 N N . GLN A 1 296 ? 68.456 17.990 -102.075 1.00 92.81 296 GLN A N 1
ATOM 2428 C CA . GLN A 1 296 ? 69.554 17.261 -102.728 1.00 92.81 296 GLN A CA 1
ATOM 2429 C C . GLN A 1 296 ? 69.311 17.048 -104.230 1.00 92.81 296 GLN A C 1
ATOM 2431 O O . GLN A 1 296 ? 70.232 17.229 -105.023 1.00 92.81 296 GLN A O 1
ATOM 2436 N N . SER A 1 297 ? 68.086 16.704 -104.633 1.00 91.81 297 SER A N 1
ATOM 2437 C CA . SER A 1 297 ? 67.717 16.536 -106.042 1.00 91.81 297 SER A CA 1
ATOM 2438 C C . SER A 1 297 ? 67.745 17.864 -106.799 1.00 91.81 297 SER A C 1
ATOM 2440 O O . SER A 1 297 ? 68.215 17.898 -107.933 1.00 91.81 297 SER A O 1
ATOM 2442 N N . GLN A 1 298 ? 67.276 18.958 -106.192 1.00 91.81 298 GLN A N 1
ATOM 2443 C CA . GLN A 1 298 ? 67.376 20.297 -106.773 1.00 91.81 298 GLN A CA 1
ATOM 2444 C C . GLN A 1 298 ? 68.848 20.700 -106.938 1.00 91.81 298 GLN A C 1
ATOM 2446 O O . GLN A 1 298 ? 69.236 21.117 -108.026 1.00 91.81 298 GLN A O 1
ATOM 2451 N N . THR A 1 299 ? 69.693 20.490 -105.921 1.00 92.00 299 THR A N 1
ATOM 2452 C CA . THR A 1 299 ? 71.144 20.722 -106.008 1.00 92.00 299 THR A CA 1
ATOM 2453 C C . THR A 1 299 ? 71.779 19.912 -107.137 1.00 92.00 299 THR A C 1
ATOM 2455 O O . THR A 1 299 ? 72.495 20.491 -107.943 1.00 92.00 299 THR A O 1
ATOM 2458 N N . GLN A 1 300 ? 71.471 18.617 -107.277 1.00 91.81 300 GLN A N 1
ATOM 2459 C CA . GLN A 1 300 ? 71.987 17.790 -108.380 1.00 91.81 300 GLN A CA 1
ATOM 2460 C C . GLN A 1 300 ? 71.533 18.286 -109.761 1.00 91.81 300 GLN A C 1
ATOM 2462 O O . GLN A 1 300 ? 72.325 18.289 -110.704 1.00 91.81 300 GLN A O 1
ATOM 2467 N N . VAL A 1 301 ? 70.284 18.748 -109.894 1.00 92.69 301 VAL A N 1
ATOM 2468 C CA . VAL A 1 301 ? 69.788 19.360 -111.137 1.00 92.69 301 VAL A CA 1
ATOM 2469 C C . VAL A 1 301 ? 70.536 20.662 -111.439 1.00 92.69 301 VAL A C 1
ATOM 2471 O O . VAL A 1 301 ? 70.958 20.859 -112.579 1.00 92.69 301 VAL A O 1
ATOM 2474 N N . TYR A 1 302 ? 70.761 21.524 -110.444 1.00 92.31 302 TYR A N 1
ATOM 2475 C CA . TYR A 1 302 ? 71.556 22.743 -110.618 1.00 92.31 302 TYR A CA 1
ATOM 2476 C C . TYR A 1 302 ? 73.025 22.431 -110.949 1.00 92.31 302 TYR A C 1
ATOM 2478 O O . TYR A 1 302 ? 73.570 23.044 -111.860 1.00 92.31 302 TYR A O 1
ATOM 2486 N N . GLU A 1 303 ? 73.650 21.440 -110.307 1.00 92.81 303 GLU A N 1
ATOM 2487 C CA . GLU A 1 303 ? 75.006 20.973 -110.632 1.00 92.81 303 GLU A CA 1
ATOM 2488 C C . GLU A 1 303 ? 75.106 20.437 -112.067 1.00 92.81 303 GLU A C 1
ATOM 2490 O O . GLU A 1 303 ? 76.059 20.760 -112.776 1.00 92.81 303 GLU A O 1
ATOM 2495 N N . MET A 1 304 ? 74.123 19.659 -112.536 1.00 90.56 304 MET A N 1
ATOM 2496 C CA . MET A 1 304 ? 74.074 19.213 -113.934 1.00 90.56 304 MET A CA 1
ATOM 2497 C C . MET A 1 304 ? 73.888 20.380 -114.909 1.00 90.56 304 MET A C 1
ATOM 2499 O O . MET A 1 304 ? 74.537 20.407 -115.951 1.00 90.56 304 MET A O 1
ATOM 2503 N N . GLN A 1 305 ? 73.041 21.361 -114.580 1.00 91.50 305 GLN A N 1
ATOM 2504 C CA . GLN A 1 305 ? 72.873 22.565 -115.401 1.00 91.50 305 GLN A CA 1
ATOM 2505 C C . GLN A 1 305 ? 74.143 23.425 -115.438 1.00 91.50 305 GLN A C 1
ATOM 2507 O O . GLN A 1 305 ? 74.451 23.990 -116.486 1.00 91.50 305 GLN A O 1
ATOM 2512 N N . ILE A 1 306 ? 74.882 23.517 -114.328 1.00 89.75 306 ILE A N 1
ATOM 2513 C CA . ILE A 1 306 ? 76.184 24.191 -114.268 1.00 89.75 306 ILE A CA 1
ATOM 2514 C C . ILE A 1 306 ? 77.178 23.460 -115.173 1.00 89.75 306 ILE A C 1
ATOM 2516 O O . ILE A 1 306 ? 77.712 24.092 -116.077 1.00 89.75 306 ILE A O 1
ATOM 2520 N N . LYS A 1 307 ? 77.334 22.136 -115.039 1.00 91.44 307 LYS A N 1
ATOM 2521 C CA . LYS A 1 307 ? 78.236 21.339 -115.893 1.00 91.44 307 LYS A CA 1
ATOM 2522 C C . LYS A 1 307 ? 77.898 21.442 -117.380 1.00 91.44 307 LYS A C 1
ATOM 2524 O O . LYS A 1 307 ? 78.783 21.693 -118.186 1.00 91.44 307 LYS A O 1
ATOM 2529 N N . ALA A 1 308 ? 76.622 21.339 -117.754 1.00 90.31 308 ALA A N 1
ATOM 2530 C CA . ALA A 1 308 ? 76.205 21.513 -119.146 1.00 90.31 308 ALA A CA 1
ATOM 2531 C C . ALA A 1 308 ? 76.513 22.932 -119.668 1.00 90.31 308 ALA A C 1
ATOM 2533 O O . ALA A 1 308 ? 76.933 23.101 -120.812 1.00 90.31 308 ALA A O 1
ATOM 2534 N N . ARG A 1 309 ? 76.359 23.968 -118.827 1.00 90.19 309 ARG A N 1
ATOM 2535 C CA . ARG A 1 309 ? 76.765 25.340 -119.172 1.00 90.19 309 ARG A CA 1
ATOM 2536 C C . ARG A 1 309 ? 78.284 25.467 -119.303 1.00 90.19 309 ARG A C 1
ATOM 2538 O O . ARG A 1 309 ? 78.732 26.089 -120.260 1.00 90.19 309 ARG A O 1
ATOM 2545 N N . GLU A 1 310 ? 79.064 24.858 -118.414 1.00 90.25 310 GLU A N 1
ATOM 2546 C CA . GLU A 1 310 ? 80.531 24.801 -118.487 1.00 90.25 310 GLU A CA 1
ATOM 2547 C C . GLU A 1 310 ? 81.011 24.096 -119.765 1.00 90.25 310 GLU A C 1
ATOM 2549 O O . GLU A 1 310 ? 81.877 24.625 -120.456 1.00 90.25 310 GLU A O 1
ATOM 2554 N N . GLU A 1 311 ? 80.401 22.971 -120.147 1.00 90.38 311 GLU A N 1
ATOM 2555 C CA . GLU A 1 311 ? 80.670 22.277 -121.414 1.00 90.38 311 GLU A CA 1
ATOM 2556 C C . GLU A 1 311 ? 80.346 23.164 -122.626 1.00 90.38 311 GLU A C 1
ATOM 2558 O O . GLU A 1 311 ? 81.174 23.298 -123.529 1.00 90.38 311 GLU A O 1
ATOM 2563 N N . THR A 1 312 ? 79.192 23.849 -122.641 1.00 88.50 312 THR A N 1
ATOM 2564 C CA . THR A 1 312 ? 78.886 24.803 -123.726 1.00 88.50 312 THR A CA 1
ATOM 2565 C C . THR A 1 312 ? 79.833 26.006 -123.744 1.00 88.50 312 THR A C 1
ATOM 2567 O O . THR A 1 312 ? 80.193 26.467 -124.823 1.00 88.50 312 THR A O 1
ATOM 2570 N N . LEU A 1 313 ? 80.303 26.488 -122.588 1.00 87.75 313 LEU A N 1
ATOM 2571 C CA . LEU A 1 313 ? 81.321 27.542 -122.504 1.00 87.75 313 LEU A CA 1
ATOM 2572 C C . LEU A 1 313 ? 82.679 27.062 -123.030 1.00 87.75 313 LEU A C 1
ATOM 2574 O O . LEU A 1 313 ? 83.349 27.813 -123.732 1.00 87.75 313 LEU A O 1
ATOM 2578 N N . GLN A 1 314 ? 83.072 25.813 -122.762 1.00 88.94 314 GLN A N 1
ATOM 2579 C CA . GLN A 1 314 ? 84.276 25.217 -123.349 1.00 88.94 314 GLN A CA 1
ATOM 2580 C C . GLN A 1 314 ? 84.157 25.088 -124.872 1.00 88.94 314 GLN A C 1
ATOM 2582 O O . GLN A 1 314 ? 85.088 25.462 -125.580 1.00 88.94 314 GLN A O 1
ATOM 2587 N N . GLN A 1 315 ? 83.013 24.630 -125.392 1.00 87.31 315 GLN A N 1
ATOM 2588 C CA . GLN A 1 315 ? 82.766 24.556 -126.838 1.00 87.31 315 GLN A CA 1
ATOM 2589 C C . GLN A 1 315 ? 82.769 25.943 -127.497 1.00 87.31 315 GLN A C 1
ATOM 2591 O O . GLN A 1 315 ? 83.365 26.114 -128.560 1.00 87.31 315 GLN A O 1
ATOM 2596 N N . LEU A 1 316 ? 82.157 26.948 -126.862 1.00 85.38 316 LEU A N 1
ATOM 2597 C CA . LEU A 1 316 ? 82.177 28.334 -127.336 1.00 85.38 316 LEU A CA 1
ATOM 2598 C C . LEU A 1 316 ? 83.589 28.932 -127.294 1.00 85.38 316 LEU A C 1
ATOM 2600 O O . LEU A 1 316 ? 83.974 29.601 -128.247 1.00 85.38 316 LEU A O 1
ATOM 2604 N N . ASN A 1 317 ? 84.389 28.644 -126.264 1.00 85.81 317 ASN A N 1
ATOM 2605 C CA . ASN A 1 317 ? 85.798 29.046 -126.216 1.00 85.81 317 ASN A CA 1
ATOM 2606 C C . ASN A 1 317 ? 86.625 28.359 -127.313 1.00 85.81 317 ASN A C 1
ATOM 2608 O O . ASN A 1 317 ? 87.403 29.027 -127.983 1.00 85.81 317 ASN A O 1
ATOM 2612 N N . GLN A 1 318 ? 86.421 27.063 -127.568 1.00 86.25 318 GLN A N 1
ATOM 2613 C CA . GLN A 1 318 ? 87.081 26.357 -128.675 1.00 86.25 318 GLN A CA 1
ATOM 2614 C C . GLN A 1 318 ? 86.679 26.929 -130.043 1.00 86.25 318 GLN A C 1
ATOM 2616 O O . GLN A 1 318 ? 87.534 27.094 -130.914 1.00 86.25 318 GLN A O 1
ATOM 2621 N N . GLN A 1 319 ? 85.404 27.288 -130.237 1.00 83.69 319 GLN A N 1
ATOM 2622 C CA . GLN A 1 319 ? 84.962 28.002 -131.439 1.00 83.69 319 GLN A CA 1
ATOM 2623 C C . GLN A 1 319 ? 85.564 29.406 -131.528 1.00 83.69 319 GLN A C 1
ATOM 2625 O O . GLN A 1 319 ? 85.961 29.810 -132.616 1.00 83.69 319 GLN A O 1
ATOM 2630 N N . ALA A 1 320 ? 85.673 30.136 -130.416 1.00 79.56 320 ALA A N 1
ATOM 2631 C CA . ALA A 1 320 ? 86.291 31.458 -130.375 1.00 79.56 320 ALA A CA 1
ATOM 2632 C C . ALA A 1 320 ? 87.794 31.395 -130.692 1.00 79.56 320 ALA A C 1
ATOM 2634 O O . ALA A 1 320 ? 88.271 32.210 -131.473 1.00 79.56 320 ALA A O 1
ATOM 2635 N N . GLU A 1 321 ? 88.529 30.404 -130.178 1.00 82.19 321 GLU A N 1
ATOM 2636 C CA . GLU A 1 321 ? 89.927 30.145 -130.549 1.00 82.19 321 GLU A CA 1
ATOM 2637 C C . GLU A 1 321 ? 90.074 29.736 -132.020 1.00 82.19 321 GLU A C 1
ATOM 2639 O O . GLU A 1 321 ? 91.006 30.173 -132.696 1.00 82.19 321 GLU A O 1
ATOM 2644 N N . TYR A 1 322 ? 89.163 28.906 -132.537 1.00 82.25 322 TYR A N 1
ATOM 2645 C CA . TYR A 1 322 ? 89.155 28.513 -133.945 1.00 82.25 322 TYR A CA 1
ATOM 2646 C C . TYR A 1 322 ? 88.879 29.714 -134.861 1.00 82.25 322 TYR A C 1
ATOM 2648 O O . TYR A 1 322 ? 89.617 29.935 -135.819 1.00 82.25 322 TYR A O 1
ATOM 2656 N N . LEU A 1 323 ? 87.873 30.530 -134.533 1.00 75.75 323 LEU A N 1
ATOM 2657 C CA . LEU A 1 323 ? 87.560 31.779 -135.227 1.00 75.75 323 LEU A CA 1
ATOM 2658 C C . LEU A 1 323 ? 88.701 32.792 -135.112 1.00 75.75 323 LEU A C 1
ATOM 2660 O O . LEU A 1 323 ? 89.018 33.424 -136.110 1.00 75.75 323 LEU A O 1
ATOM 2664 N N . ALA A 1 324 ? 89.359 32.910 -133.956 1.00 77.00 324 ALA A N 1
ATOM 2665 C CA . ALA A 1 324 ? 90.528 33.769 -133.776 1.00 77.00 324 ALA A CA 1
ATOM 2666 C C . ALA A 1 324 ? 91.700 33.326 -134.666 1.00 77.00 324 ALA A C 1
ATOM 2668 O O . ALA A 1 324 ? 92.285 34.145 -135.366 1.00 77.00 324 ALA A O 1
ATOM 2669 N N . LYS A 1 325 ? 91.993 32.020 -134.738 1.00 79.31 325 LYS A N 1
ATOM 2670 C CA . LYS A 1 325 ? 92.973 31.477 -135.696 1.00 79.31 325 LYS A CA 1
ATOM 2671 C C . LYS A 1 325 ? 92.551 31.711 -137.145 1.00 79.31 325 LYS A C 1
ATOM 2673 O O . LYS A 1 325 ? 93.399 31.964 -137.995 1.00 79.31 325 LYS A O 1
ATOM 2678 N N . GLN A 1 326 ? 91.255 31.640 -137.444 1.00 78.19 326 GLN A N 1
ATOM 2679 C CA . GLN A 1 326 ? 90.733 31.887 -138.785 1.00 78.19 326 GLN A CA 1
ATOM 2680 C C . GLN A 1 326 ? 90.815 33.374 -139.168 1.00 78.19 326 GLN A C 1
ATOM 2682 O O . GLN A 1 326 ? 91.139 33.675 -140.314 1.00 78.19 326 GLN A O 1
ATOM 2687 N N . THR A 1 327 ? 90.597 34.304 -138.231 1.00 72.56 327 THR A N 1
ATOM 2688 C CA . THR A 1 327 ? 90.795 35.744 -138.456 1.00 72.56 327 THR A CA 1
ATOM 2689 C C . THR A 1 327 ? 92.270 36.120 -138.506 1.00 72.56 327 THR A C 1
ATOM 2691 O O . THR A 1 327 ? 92.627 36.961 -139.320 1.00 72.56 327 THR A O 1
ATOM 2694 N N . GLU A 1 328 ? 93.146 35.471 -137.738 1.00 74.44 328 GLU A N 1
ATOM 2695 C CA . GLU A 1 328 ? 94.602 35.648 -137.824 1.00 74.44 328 GLU A CA 1
ATOM 2696 C C . GLU A 1 328 ? 95.154 35.121 -139.161 1.00 74.44 328 GLU A C 1
ATOM 2698 O O . GLU A 1 328 ? 95.919 35.809 -139.838 1.00 74.44 328 GLU A O 1
ATOM 2703 N N . ALA A 1 329 ? 94.679 33.959 -139.623 1.00 72.62 329 ALA A N 1
ATOM 2704 C CA . ALA A 1 329 ? 94.974 33.444 -140.959 1.00 72.62 329 ALA A CA 1
ATOM 2705 C C . ALA A 1 329 ? 94.414 34.353 -142.069 1.00 72.62 329 ALA A C 1
ATOM 2707 O O . ALA A 1 329 ? 95.108 34.616 -143.050 1.00 72.62 329 ALA A O 1
ATOM 2708 N N . ALA A 1 330 ? 93.196 34.884 -141.914 1.00 68.62 330 ALA A N 1
ATOM 2709 C CA . ALA A 1 330 ? 92.621 35.857 -142.844 1.00 68.62 330 ALA A CA 1
ATOM 2710 C C . ALA A 1 330 ? 93.385 37.194 -142.832 1.00 68.62 330 ALA A C 1
ATOM 2712 O O . ALA A 1 330 ? 93.529 37.824 -143.876 1.00 68.62 330 ALA A O 1
ATOM 2713 N N . TRP A 1 331 ? 93.929 37.606 -141.684 1.00 70.12 331 TRP A N 1
ATOM 2714 C CA . TRP A 1 331 ? 94.770 38.794 -141.549 1.00 70.12 331 TRP A CA 1
ATOM 2715 C C . TRP A 1 331 ? 96.126 38.593 -142.238 1.00 70.12 331 TRP A C 1
ATOM 2717 O O . TRP A 1 331 ? 96.548 39.456 -143.005 1.00 70.12 331 TRP A O 1
ATOM 2727 N N . GLN A 1 332 ? 96.760 37.423 -142.091 1.00 69.69 332 GLN A N 1
ATOM 2728 C CA . GLN A 1 332 ? 97.958 37.071 -142.867 1.00 69.69 332 GLN A CA 1
ATOM 2729 C C . GLN A 1 332 ? 97.673 36.927 -144.371 1.00 69.69 332 GLN A C 1
ATOM 2731 O O . GLN A 1 332 ? 98.501 37.324 -145.194 1.00 69.69 332 GLN A O 1
ATOM 2736 N N . GLN A 1 333 ? 96.501 36.416 -144.765 1.00 66.00 333 GLN A N 1
ATOM 2737 C CA . GLN A 1 333 ? 96.073 36.397 -146.168 1.00 66.00 333 GLN A CA 1
ATOM 2738 C C . GLN A 1 333 ? 95.840 37.813 -146.709 1.00 66.00 333 GLN A C 1
ATOM 2740 O O . GLN A 1 333 ? 96.285 38.115 -147.811 1.00 66.00 333 GLN A O 1
ATOM 2745 N N . ALA A 1 334 ? 95.237 38.715 -145.932 1.00 64.56 334 ALA A N 1
ATOM 2746 C CA . ALA A 1 334 ? 95.097 40.122 -146.301 1.00 64.56 334 ALA A CA 1
ATOM 2747 C C . ALA A 1 334 ? 96.462 40.827 -146.402 1.00 64.56 334 ALA A C 1
ATOM 2749 O O . ALA A 1 334 ? 96.694 41.578 -147.347 1.00 64.56 334 ALA A O 1
ATOM 2750 N N . GLN A 1 335 ? 97.395 40.541 -145.487 1.00 60.69 335 GLN A N 1
ATOM 2751 C CA . GLN A 1 335 ? 98.753 41.090 -145.509 1.00 60.69 335 GLN A CA 1
ATOM 2752 C C . GLN A 1 335 ? 99.555 40.584 -146.719 1.00 60.69 335 GLN A C 1
ATOM 275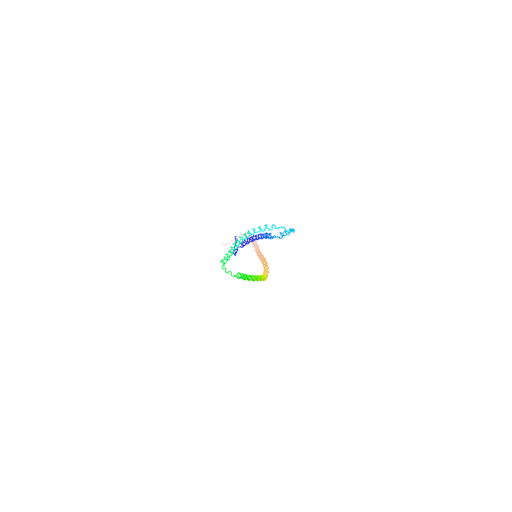4 O O . GLN A 1 335 ? 100.226 41.370 -147.387 1.00 60.69 335 GLN A O 1
ATOM 2759 N N . THR A 1 336 ? 99.450 39.295 -147.055 1.00 64.88 336 THR A N 1
ATOM 2760 C CA . THR A 1 336 ? 100.088 38.738 -148.259 1.00 64.88 336 THR A CA 1
ATOM 2761 C C . THR A 1 336 ? 99.413 39.202 -149.549 1.00 64.88 336 THR A C 1
ATOM 2763 O O . THR A 1 336 ? 100.116 39.403 -150.535 1.00 64.88 336 THR A O 1
ATOM 2766 N N . LEU A 1 337 ? 98.100 39.460 -149.561 1.00 60.59 337 LEU A N 1
ATOM 2767 C CA . LEU A 1 337 ? 97.413 40.067 -150.709 1.00 60.59 337 LEU A CA 1
ATOM 2768 C C . LEU A 1 337 ? 97.813 41.541 -150.902 1.00 60.59 337 LEU A C 1
ATOM 2770 O O . LEU A 1 337 ? 98.036 41.962 -152.033 1.00 60.59 337 LEU A O 1
ATOM 2774 N N . ALA A 1 338 ? 97.973 42.301 -149.814 1.00 58.66 338 ALA A N 1
ATOM 2775 C CA . ALA A 1 338 ? 98.462 43.680 -149.845 1.00 58.66 338 ALA A CA 1
ATOM 2776 C C . ALA A 1 338 ? 99.918 43.768 -150.338 1.00 58.66 338 ALA A C 1
ATOM 2778 O O . ALA A 1 338 ? 100.232 44.624 -151.162 1.00 58.66 338 ALA A O 1
ATOM 2779 N N . LEU A 1 339 ? 100.787 42.841 -149.915 1.00 58.12 339 LEU A N 1
ATOM 2780 C CA . LEU A 1 339 ? 102.143 42.706 -150.464 1.00 58.12 339 LEU A CA 1
ATOM 2781 C C . LEU A 1 339 ? 102.116 42.351 -151.961 1.00 58.12 339 LEU A C 1
ATOM 2783 O O . LEU A 1 339 ? 102.844 42.950 -152.748 1.00 58.12 339 LEU A O 1
ATOM 2787 N N . ARG A 1 340 ? 101.218 41.452 -152.385 1.00 54.22 340 ARG A N 1
ATOM 2788 C CA . ARG A 1 340 ? 101.067 41.049 -153.797 1.00 54.22 340 ARG A CA 1
ATOM 2789 C C . ARG A 1 340 ? 100.447 42.126 -154.696 1.00 54.22 340 ARG A C 1
ATOM 2791 O O . ARG A 1 340 ? 100.563 42.024 -155.913 1.00 54.22 340 ARG A O 1
ATOM 2798 N N . ALA A 1 341 ? 99.804 43.139 -154.116 1.00 55.66 341 ALA A N 1
ATOM 2799 C CA . ALA A 1 341 ? 99.242 44.281 -154.834 1.00 55.66 341 ALA A CA 1
ATOM 2800 C C . ALA A 1 341 ? 100.251 45.426 -155.055 1.00 55.66 341 ALA A C 1
ATOM 2802 O O . ALA A 1 341 ? 99.999 46.289 -155.892 1.00 55.66 341 ALA A O 1
ATOM 2803 N N . LEU A 1 342 ? 101.382 45.449 -154.334 1.00 52.69 342 LEU A N 1
ATOM 2804 C CA . LEU A 1 342 ? 102.336 46.565 -154.386 1.00 52.69 342 LEU A CA 1
ATOM 2805 C C . LEU A 1 342 ? 103.414 46.418 -155.479 1.00 52.69 342 LEU A C 1
ATOM 2807 O O . LEU A 1 342 ? 103.943 47.418 -155.951 1.00 52.69 342 LEU A O 1
ATOM 2811 N N . GLU A 1 343 ? 103.722 45.193 -155.914 1.00 52.00 343 GLU A N 1
ATOM 2812 C CA . GLU A 1 343 ? 104.788 44.910 -156.898 1.00 52.00 343 GLU A CA 1
ATOM 2813 C C . GLU A 1 343 ? 104.279 44.766 -158.353 1.00 52.00 343 GLU A C 1
ATOM 2815 O O . GLU A 1 343 ? 105.034 44.375 -159.241 1.00 52.00 343 GLU A O 1
ATOM 2820 N N . GLY A 1 344 ? 102.997 45.058 -158.614 1.00 42.75 344 GLY A N 1
ATOM 2821 C CA . GLY A 1 344 ? 102.281 44.591 -159.811 1.00 42.75 344 GLY A CA 1
ATOM 2822 C C . GLY A 1 344 ? 101.561 45.639 -160.667 1.00 42.75 344 GLY A C 1
ATOM 2823 O O . GLY A 1 344 ? 100.557 45.291 -161.286 1.00 42.75 344 GLY A O 1
ATOM 2824 N N . SER A 1 345 ? 102.012 46.900 -160.729 1.00 42.41 345 SER A N 1
ATOM 2825 C CA . SER A 1 345 ? 101.396 47.897 -161.629 1.00 42.41 345 SER A CA 1
ATOM 2826 C C . SER A 1 345 ? 102.390 48.840 -162.320 1.00 42.41 345 SER A C 1
ATOM 2828 O O . SER A 1 345 ? 102.664 49.945 -161.847 1.00 42.41 345 SER A O 1
ATOM 2830 N N . SER A 1 346 ? 102.849 48.443 -163.508 1.00 35.00 346 SER A N 1
ATOM 2831 C CA . SER A 1 346 ? 103.411 49.344 -164.518 1.00 35.00 346 SER A CA 1
ATOM 2832 C C . SER A 1 346 ? 103.071 48.848 -165.936 1.00 35.00 346 SER A C 1
ATOM 2834 O O . SER A 1 346 ? 103.503 47.767 -166.315 1.00 35.00 346 SER A O 1
ATOM 2836 N N . TYR A 1 347 ? 102.350 49.682 -166.715 1.00 34.62 347 TYR A N 1
ATOM 2837 C CA . TYR A 1 347 ? 102.093 49.566 -168.175 1.00 34.62 347 TYR A CA 1
ATOM 2838 C C . TYR A 1 347 ? 101.206 48.352 -168.596 1.00 34.62 347 TYR A C 1
ATOM 2840 O O . TYR A 1 347 ? 101.271 47.303 -167.973 1.00 34.62 347 TYR A O 1
ATOM 2848 N N . GLN A 1 348 ? 100.331 48.343 -169.619 1.00 42.94 348 GLN A N 1
ATOM 2849 C CA . GLN A 1 348 ? 99.784 49.283 -170.635 1.00 42.94 348 GLN A CA 1
ATOM 2850 C C . GLN A 1 348 ? 98.528 48.574 -171.271 1.00 42.94 348 GLN A C 1
ATOM 2852 O O . GLN A 1 348 ? 98.459 47.352 -171.176 1.00 42.94 348 GLN A O 1
ATOM 2857 N N . GLU A 1 349 ? 97.516 49.146 -171.957 1.00 36.66 349 GLU A N 1
ATOM 2858 C CA . GLU A 1 349 ? 97.045 50.521 -172.252 1.00 36.66 349 GLU A CA 1
ATOM 2859 C C . GLU A 1 349 ? 95.617 50.487 -172.913 1.00 36.66 349 GLU A C 1
ATOM 2861 O O . GLU A 1 349 ? 95.098 49.402 -173.148 1.00 36.66 349 GLU A O 1
ATOM 2866 N N . ASN A 1 350 ? 95.007 51.652 -173.224 1.00 41.53 350 ASN A N 1
ATOM 2867 C CA . ASN A 1 350 ? 94.227 52.022 -174.448 1.00 41.53 350 ASN A CA 1
ATOM 2868 C C . ASN A 1 350 ? 93.302 50.991 -175.191 1.00 41.53 350 ASN A C 1
ATOM 2870 O O . ASN A 1 350 ? 93.767 49.932 -175.590 1.00 41.53 350 ASN A O 1
ATOM 2874 N N . ILE A 1 351 ? 92.032 51.238 -175.612 1.00 50.44 351 ILE A N 1
ATOM 2875 C CA . ILE A 1 351 ? 91.026 52.345 -175.511 1.00 50.44 351 ILE A CA 1
ATOM 2876 C C . ILE A 1 351 ? 89.593 51.779 -175.719 1.00 50.44 351 ILE A C 1
ATOM 2878 O O . ILE A 1 351 ? 89.388 51.017 -176.665 1.00 50.44 351 ILE A O 1
ATOM 2882 N N . ARG A 1 352 ? 88.598 52.258 -174.944 1.00 43.31 352 ARG A N 1
ATOM 2883 C CA . ARG A 1 352 ? 87.266 52.810 -175.358 1.00 43.31 352 ARG A CA 1
ATOM 2884 C C . ARG A 1 352 ? 86.314 52.834 -174.146 1.00 43.31 352 ARG A C 1
ATOM 2886 O O . ARG A 1 352 ? 86.092 51.781 -173.562 1.00 43.31 352 ARG A O 1
ATOM 2893 N N . ILE A 1 353 ? 85.677 53.944 -173.759 1.00 44.66 353 ILE A N 1
ATOM 2894 C CA . ILE A 1 353 ? 85.733 55.356 -174.215 1.00 44.66 353 ILE A CA 1
ATOM 2895 C C . ILE A 1 353 ? 86.368 56.194 -173.105 1.00 44.66 353 ILE A C 1
ATOM 2897 O O . ILE A 1 353 ? 85.996 55.950 -171.939 1.00 44.66 353 ILE A O 1
#

Sequence (353 aa):
MTIQISSSNTKKEILEAFDELEKENQLLKTKLQAAEKQVQKLQTELKQAQQPPTAEALAALSEGQRPDDLPPVEHLDQVIFTFQMIEKGLSKAISEVSEKLQTQAKIFANLNQQMDEKKQSLADIYGLAVEEGLLDQLIQEYQETQTSFQIEQQAQEDAWQKMMQEKKQAWEREEKEHQRTIKERDAQAAKERIREQEAYTYQIKQSQAQQEETFALQKKKNQQMLDGMVATKTQEWETREKELREQEKEWELYLKQYEAQERKREATLKKATDEGQAQAQKEAQIKADLLKREVQSQTQVYEMQIKAREETLQQLNQQAEYLAKQTEAAWQQAQTLALRALEGSSYQENIRI

pLDDT: mean 80.87, std 18.24, range [31.94, 98.31]